Protein AF-A0A8B6CSR2-F1 (afdb_monomer_lite)

Organism: Mytilus galloprovincialis (NCBI:txid29158)

pLDDT: mean 73.54, std 21.75, range [32.22, 97.62]

Foldseek 3Di:
DDDDDDDDDPPDPPPVVVVVVVPPDPDQQQDPPPPAADAQPAPRGGHPCNLLCLQQQPDQQLLQQCQHFPVVSHGGSHNVVLVVCCCQPVNPPPPRRHPPDPVVLLVSLVVVVVVLVLLCVLVVHPDSVVLLVVLQPDVVNVVQQPPQFDDPSVQVSLVSNCVSVVHDPPPVNGGLPNPPDSSSCSPSRNVSVSCNVSCVRPDPSVVVVPPDPDPRPPDPVVLVVVLVVVCVVVDVVPRDDDDPDPVVSVVCVVVCCVPVSGD

Secondary structure (DSSP, 8-state):
------------THHHHHHHHTTS---TT--SSTTSSEEPTTT--EES-HHHHHHHHTS-TTSSGGGEETTTTEE-SSHHHHHHHIIIII-TT-GGGSTTSHHHHHHHHHHHHHHHHHHHHHTT-SSTTHHHHHHHH-HHHHHHHTT----HHHHHHHHHHHHHTT----TTTT--SS--SGGGGGSHHHHHHHHHHTTGGGSSHHHHTTS--------HHHHHHHHHHHHHHH-TTSS----S-HHHHHHHHHHHHHHHS--

Radius of gyration: 24.23 Å; chains: 1; bounding box: 52×92×59 Å

Structure (mmCIF, N/CA/C/O backbone):
data_AF-A0A8B6CSR2-F1
#
_entry.id   AF-A0A8B6CSR2-F1
#
loop_
_atom_site.group_PDB
_atom_site.id
_atom_site.type_symbol
_atom_site.label_atom_id
_atom_site.label_alt_id
_atom_site.label_comp_id
_atom_site.label_asym_id
_atom_site.label_entity_id
_atom_site.label_seq_id
_atom_site.pdbx_PDB_ins_code
_atom_site.Cartn_x
_atom_site.Cartn_y
_atom_site.Cartn_z
_atom_site.occupancy
_atom_site.B_iso_or_equiv
_atom_site.auth_seq_id
_atom_site.auth_comp_id
_atom_site.auth_asym_id
_atom_site.auth_atom_id
_atom_site.pdbx_PDB_model_num
ATOM 1 N N . MET A 1 1 ? 20.961 -72.629 33.387 1.00 39.12 1 MET A N 1
ATOM 2 C CA . MET A 1 1 ? 20.979 -72.934 31.948 1.00 39.12 1 MET A CA 1
ATOM 3 C C . MET A 1 1 ? 20.322 -71.767 31.275 1.00 39.12 1 MET A C 1
ATOM 5 O O . MET A 1 1 ? 19.146 -71.513 31.505 1.00 39.12 1 MET A O 1
ATOM 9 N N . ASP A 1 2 ? 21.186 -71.011 30.628 1.00 39.53 2 ASP A N 1
ATOM 10 C CA . ASP A 1 2 ? 20.991 -69.676 30.099 1.00 39.53 2 ASP A CA 1
ATOM 11 C C . ASP A 1 2 ? 20.043 -69.712 28.901 1.00 39.53 2 ASP A C 1
ATOM 13 O O . ASP A 1 2 ? 20.128 -70.602 28.055 1.00 39.53 2 ASP A O 1
ATOM 17 N N . GLY A 1 3 ? 19.090 -68.785 28.891 1.00 42.91 3 GLY A N 1
ATOM 18 C CA . GLY A 1 3 ? 18.170 -68.565 27.786 1.00 42.91 3 GLY A CA 1
ATOM 19 C C . GLY A 1 3 ? 18.382 -67.151 27.277 1.00 42.91 3 GLY A C 1
ATOM 20 O O . GLY A 1 3 ? 17.890 -66.205 27.891 1.00 42.91 3 GLY A O 1
ATOM 21 N N . ASP A 1 4 ? 19.150 -67.042 26.198 1.00 45.19 4 ASP A N 1
ATOM 22 C CA . ASP A 1 4 ? 19.329 -65.832 25.405 1.00 45.19 4 ASP A CA 1
ATOM 23 C C . ASP A 1 4 ? 17.968 -65.373 24.855 1.00 45.19 4 ASP A C 1
ATOM 25 O O . ASP A 1 4 ? 17.230 -66.154 24.251 1.00 45.19 4 ASP A O 1
ATOM 29 N N . LEU A 1 5 ? 17.617 -64.110 25.101 1.00 47.31 5 LEU A N 1
ATOM 30 C CA . LEU A 1 5 ? 16.486 -63.437 24.468 1.00 47.31 5 LEU A CA 1
ATOM 31 C C . LEU A 1 5 ? 17.041 -62.410 23.483 1.00 47.31 5 LEU A C 1
ATOM 33 O O . LEU A 1 5 ? 17.602 -61.390 23.887 1.00 47.31 5 LEU A O 1
ATOM 37 N N . ASP A 1 6 ? 16.862 -62.718 22.201 1.00 48.44 6 ASP A N 1
ATOM 38 C CA . ASP A 1 6 ? 17.163 -61.859 21.064 1.00 48.44 6 ASP A CA 1
ATOM 39 C C . ASP A 1 6 ? 16.339 -60.564 21.130 1.00 48.44 6 ASP A C 1
ATOM 41 O O . ASP A 1 6 ? 15.108 -60.571 21.198 1.00 48.44 6 ASP A O 1
ATOM 45 N N . TYR A 1 7 ? 17.045 -59.436 21.129 1.00 44.31 7 TYR A N 1
ATOM 46 C CA . TYR A 1 7 ? 16.486 -58.089 21.101 1.00 44.31 7 TYR A CA 1
ATOM 47 C C . TYR A 1 7 ? 16.425 -57.623 19.640 1.00 44.31 7 TYR A C 1
ATOM 49 O O . TYR A 1 7 ? 17.325 -56.928 19.170 1.00 44.31 7 TYR A O 1
ATOM 57 N N . GLU A 1 8 ? 15.395 -58.036 18.897 1.00 48.09 8 GLU A N 1
ATOM 58 C CA . GLU A 1 8 ? 15.136 -57.491 17.559 1.00 48.09 8 GLU A CA 1
ATOM 59 C C . GLU A 1 8 ? 14.347 -56.173 17.640 1.00 48.09 8 GLU A C 1
ATOM 61 O O . GLU A 1 8 ? 13.164 -56.123 17.972 1.00 48.09 8 GLU A O 1
ATOM 66 N N . ASP A 1 9 ? 15.093 -55.097 17.395 1.00 42.59 9 ASP A N 1
ATOM 67 C CA . ASP A 1 9 ? 14.770 -53.896 16.617 1.00 42.59 9 ASP A CA 1
ATOM 68 C C . ASP A 1 9 ? 13.279 -53.535 16.425 1.00 42.59 9 ASP A C 1
ATOM 70 O O . ASP A 1 9 ? 12.634 -53.844 15.423 1.00 42.59 9 ASP A O 1
ATOM 74 N N . TYR A 1 10 ? 12.740 -52.764 17.372 1.00 43.94 10 TYR A N 1
ATOM 75 C CA . TYR A 1 10 ? 11.493 -52.021 17.189 1.00 43.94 10 TYR A CA 1
ATOM 76 C C . TYR A 1 10 ? 11.817 -50.677 16.516 1.00 43.94 10 TYR A C 1
ATOM 78 O O . TYR A 1 10 ? 11.989 -49.655 17.188 1.00 43.94 10 TYR A O 1
ATOM 86 N N . ILE A 1 11 ? 11.942 -50.668 15.184 1.00 44.69 11 ILE A N 1
ATOM 87 C CA . ILE A 1 11 ? 12.027 -49.417 14.419 1.00 44.69 11 ILE A CA 1
ATOM 88 C C . ILE A 1 11 ? 10.684 -48.692 14.560 1.00 44.69 11 ILE A C 1
ATOM 90 O O . ILE A 1 11 ? 9.626 -49.175 14.171 1.00 44.69 11 ILE A O 1
ATOM 94 N N . SER A 1 12 ? 10.739 -47.536 15.212 1.00 47.69 12 SER A N 1
ATOM 95 C CA . SER A 1 12 ? 9.602 -46.682 15.530 1.00 47.69 12 SER A CA 1
ATOM 96 C C . SER A 1 12 ? 9.144 -45.902 14.291 1.00 47.69 12 SER A C 1
ATOM 98 O O . SER A 1 12 ? 9.763 -44.902 13.932 1.00 47.69 12 SER A O 1
ATOM 100 N N . ASP A 1 13 ? 7.992 -46.274 13.724 1.00 50.06 13 ASP A N 1
ATOM 101 C CA . ASP A 1 13 ? 7.265 -45.565 12.645 1.00 50.06 13 ASP A CA 1
ATOM 102 C C . ASP A 1 13 ? 6.825 -44.120 12.993 1.00 50.06 13 ASP A C 1
ATOM 104 O O . ASP A 1 13 ? 6.100 -43.469 12.242 1.00 50.06 13 ASP A O 1
ATOM 108 N N . LYS A 1 14 ? 7.232 -43.578 14.147 1.00 45.16 14 LYS A N 1
ATOM 109 C CA . LYS A 1 14 ? 6.850 -42.229 14.592 1.00 45.16 14 LYS A CA 1
ATOM 110 C C . LYS A 1 14 ? 7.632 -41.092 13.930 1.00 45.16 14 LYS A C 1
ATOM 112 O O . LYS A 1 14 ? 7.140 -39.965 13.948 1.00 45.16 14 LYS A O 1
ATOM 117 N N . ASP A 1 15 ? 8.785 -41.369 13.323 1.00 48.28 15 ASP A N 1
ATOM 118 C CA . ASP A 1 15 ? 9.642 -40.323 12.743 1.00 48.28 15 ASP A CA 1
ATOM 119 C C . ASP A 1 15 ? 9.305 -39.989 11.276 1.00 48.28 15 ASP A C 1
ATOM 121 O O . ASP A 1 15 ? 9.632 -38.900 10.795 1.00 48.28 15 ASP A O 1
ATOM 125 N N . GLU A 1 16 ? 8.590 -40.858 10.552 1.00 46.75 16 GLU A N 1
ATOM 126 C CA . GLU A 1 16 ? 8.256 -40.596 9.142 1.00 46.75 16 GLU A CA 1
ATOM 127 C C . GLU A 1 16 ? 7.091 -39.606 8.965 1.00 46.75 16 GLU A C 1
ATOM 129 O O . GLU A 1 16 ? 7.064 -38.839 7.996 1.00 46.75 16 GLU A O 1
ATOM 134 N N . THR A 1 17 ? 6.167 -39.531 9.929 1.00 46.97 17 THR A N 1
ATOM 135 C CA . THR A 1 17 ? 5.031 -38.593 9.877 1.00 46.97 17 THR A CA 1
ATOM 136 C C . THR A 1 17 ? 5.434 -37.127 10.095 1.00 46.97 17 THR A C 1
ATOM 138 O O . THR A 1 17 ? 4.921 -36.251 9.396 1.00 46.97 17 THR A O 1
ATOM 141 N N . GLU A 1 18 ? 6.412 -36.829 10.961 1.00 45.81 18 GLU A N 1
ATOM 142 C CA . GLU A 1 18 ? 6.936 -35.454 11.126 1.00 45.81 18 GLU A CA 1
ATOM 143 C 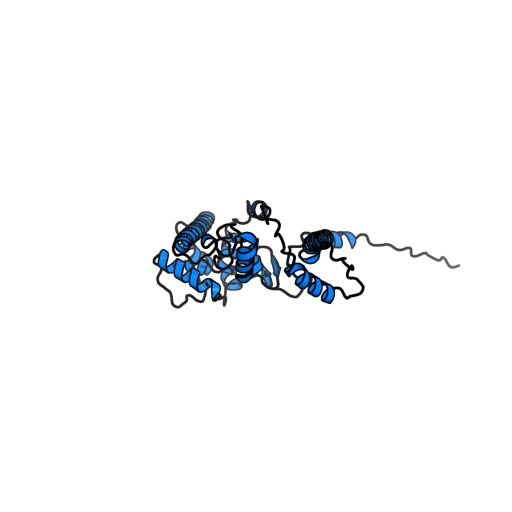C . GLU A 1 18 ? 7.808 -35.009 9.932 1.00 45.81 18 GLU A C 1
ATOM 145 O O . GLU A 1 18 ? 7.845 -33.824 9.563 1.00 45.81 18 GLU A O 1
ATOM 150 N N . ALA A 1 19 ? 8.483 -35.953 9.270 1.00 46.31 19 ALA A N 1
ATOM 151 C CA . ALA A 1 19 ? 9.282 -35.676 8.079 1.00 46.31 19 ALA A CA 1
ATOM 152 C C . ALA A 1 19 ? 8.417 -35.350 6.843 1.00 46.31 19 ALA A C 1
ATOM 154 O O . ALA A 1 19 ? 8.837 -34.571 5.982 1.00 46.31 19 ALA A O 1
ATOM 155 N N . GLN A 1 20 ? 7.191 -35.880 6.756 1.00 42.28 20 GLN A N 1
ATOM 156 C CA . GLN A 1 20 ? 6.258 -35.549 5.672 1.00 42.28 20 GLN A CA 1
ATOM 157 C C . GLN A 1 20 ? 5.493 -34.235 5.904 1.00 42.28 20 GLN A C 1
ATOM 159 O O . GLN A 1 20 ? 5.309 -33.479 4.946 1.00 42.28 20 GLN A O 1
ATOM 164 N N . GLU A 1 21 ? 5.135 -33.881 7.144 1.00 41.97 21 GLU A N 1
ATOM 165 C CA . GLU A 1 21 ? 4.504 -32.580 7.441 1.00 41.97 21 GLU A CA 1
ATOM 166 C C . GLU A 1 21 ? 5.459 -31.390 7.267 1.00 41.97 21 GLU A C 1
ATOM 168 O O . GLU A 1 21 ? 5.046 -30.310 6.840 1.00 41.97 21 GLU A O 1
ATOM 173 N N . THR A 1 22 ? 6.763 -31.573 7.488 1.00 43.34 22 THR A N 1
ATOM 174 C CA . THR A 1 22 ? 7.759 -30.516 7.227 1.00 43.34 22 THR A CA 1
ATOM 175 C C . THR A 1 22 ? 8.015 -30.255 5.740 1.00 43.34 22 THR A C 1
ATOM 177 O O . THR A 1 22 ? 8.628 -29.243 5.394 1.00 43.34 22 THR A O 1
ATOM 180 N N . ARG A 1 23 ? 7.484 -31.102 4.849 1.00 40.69 23 ARG A N 1
ATOM 181 C CA . ARG A 1 23 ? 7.482 -30.893 3.394 1.00 40.69 23 ARG A CA 1
ATOM 182 C C . ARG A 1 23 ? 6.321 -30.008 2.921 1.00 40.69 23 ARG A C 1
ATOM 184 O O . ARG A 1 23 ? 6.245 -29.668 1.738 1.00 40.69 23 ARG A O 1
ATOM 191 N N . ALA A 1 24 ? 5.428 -29.602 3.828 1.00 39.25 24 ALA A N 1
ATOM 192 C CA . ALA A 1 24 ? 4.343 -28.684 3.529 1.00 39.25 24 ALA A CA 1
ATOM 193 C C . ALA A 1 24 ? 4.882 -27.278 3.210 1.00 39.25 24 ALA A C 1
ATOM 195 O O . ALA A 1 24 ? 5.266 -26.502 4.083 1.00 39.25 24 ALA A O 1
ATOM 196 N N . LYS A 1 25 ? 4.824 -26.944 1.916 1.00 45.31 25 LYS A N 1
ATOM 197 C CA . LYS A 1 25 ? 4.850 -25.584 1.358 1.00 45.31 25 LYS A CA 1
ATOM 198 C C . LYS A 1 25 ? 6.158 -24.829 1.602 1.00 45.31 25 LYS A C 1
ATOM 200 O O . LYS A 1 25 ? 6.216 -23.847 2.341 1.00 45.31 25 LYS A O 1
ATOM 205 N N . HIS A 1 26 ? 7.200 -25.227 0.879 1.00 44.81 26 HIS A N 1
ATOM 206 C CA . HIS A 1 26 ? 8.350 -24.359 0.645 1.00 44.81 26 HIS A CA 1
ATOM 207 C C . HIS A 1 26 ? 7.878 -23.062 -0.036 1.00 44.81 26 HIS A C 1
ATOM 209 O O . HIS A 1 26 ? 7.569 -23.025 -1.225 1.00 44.81 26 HIS A O 1
ATOM 215 N N . ILE A 1 27 ? 7.758 -21.985 0.745 1.00 55.41 27 ILE A N 1
ATOM 216 C CA . ILE A 1 27 ? 7.462 -20.656 0.214 1.00 55.41 27 ILE A CA 1
ATOM 217 C C . ILE A 1 27 ? 8.748 -20.123 -0.408 1.00 55.41 27 ILE A C 1
ATOM 219 O O . ILE A 1 27 ? 9.704 -19.777 0.286 1.00 55.41 27 ILE A O 1
ATOM 223 N N . ASN A 1 28 ? 8.739 -20.025 -1.729 1.00 52.72 28 ASN A N 1
ATOM 224 C CA . ASN A 1 28 ? 9.831 -19.524 -2.544 1.00 52.72 28 ASN A CA 1
ATOM 225 C C . ASN A 1 28 ? 10.509 -18.257 -1.976 1.00 52.72 28 ASN A C 1
ATOM 227 O O . ASN A 1 28 ? 9.905 -17.182 -1.874 1.00 52.72 28 ASN A O 1
ATOM 231 N N . GLY A 1 29 ? 11.800 -18.381 -1.646 1.00 55.06 29 GLY A N 1
ATOM 232 C CA . GLY A 1 29 ? 12.631 -17.314 -1.074 1.00 55.06 29 GLY A CA 1
ATOM 233 C C . GLY A 1 29 ? 12.678 -17.266 0.459 1.00 55.06 29 GLY A C 1
ATOM 234 O O . GLY A 1 29 ? 13.344 -16.379 1.004 1.00 55.06 29 GLY A O 1
ATOM 235 N N . ALA A 1 30 ? 12.001 -18.182 1.158 1.00 54.09 30 ALA A N 1
ATOM 236 C CA . ALA A 1 30 ? 12.212 -18.399 2.585 1.00 54.09 30 ALA A CA 1
ATOM 237 C C . ALA A 1 30 ? 13.632 -18.940 2.821 1.00 54.09 30 ALA A C 1
ATOM 239 O O . ALA A 1 30 ? 14.139 -19.769 2.068 1.00 54.09 30 ALA A O 1
ATOM 240 N N . THR A 1 31 ? 14.321 -18.448 3.849 1.00 51.72 31 THR A N 1
ATOM 241 C CA . THR A 1 31 ? 15.672 -18.929 4.155 1.00 51.72 31 THR A CA 1
ATOM 242 C C . THR A 1 31 ? 15.605 -20.332 4.767 1.00 51.72 31 THR A C 1
ATOM 244 O O . THR A 1 31 ? 15.088 -20.499 5.869 1.00 51.72 31 THR A O 1
ATOM 247 N N . LEU A 1 32 ? 16.197 -21.333 4.094 1.00 52.53 32 LEU A N 1
ATOM 248 C CA . LEU A 1 32 ? 16.326 -22.720 4.594 1.00 52.53 32 LEU A CA 1
ATOM 249 C C . LEU A 1 32 ? 17.025 -22.796 5.967 1.00 52.53 32 LEU A C 1
ATOM 251 O O . LEU A 1 32 ? 16.819 -23.717 6.754 1.00 52.53 32 LEU A O 1
ATOM 255 N N . ILE A 1 33 ? 17.816 -21.775 6.309 1.00 54.84 33 ILE A N 1
ATOM 256 C CA . ILE A 1 33 ? 18.379 -21.603 7.647 1.00 54.84 33 ILE A CA 1
ATOM 257 C C . ILE A 1 33 ? 17.280 -21.041 8.561 1.00 54.84 33 ILE A C 1
ATOM 259 O O . ILE A 1 33 ? 17.163 -19.821 8.712 1.00 54.84 33 ILE A O 1
ATOM 263 N N . LYS A 1 34 ? 16.526 -21.936 9.225 1.00 54.66 34 LYS A N 1
ATOM 264 C CA . LYS A 1 34 ? 15.403 -21.673 10.167 1.00 54.66 34 LYS A CA 1
ATOM 265 C C . LYS A 1 34 ? 15.611 -20.515 11.175 1.00 54.66 34 LYS A C 1
ATOM 267 O O . LYS A 1 34 ? 14.642 -20.025 11.769 1.00 54.66 34 LYS A O 1
ATOM 272 N N . LYS A 1 35 ? 16.854 -20.061 11.390 1.00 59.28 35 LYS A N 1
ATOM 273 C CA . LYS A 1 35 ? 17.243 -19.027 12.365 1.00 59.28 35 LYS A CA 1
ATOM 274 C C . LYS A 1 35 ? 17.521 -17.625 11.795 1.00 59.28 35 LYS A C 1
ATOM 276 O O . LYS A 1 35 ? 17.548 -16.686 12.582 1.00 59.28 35 LYS A O 1
ATOM 281 N N . ARG A 1 36 ? 17.730 -17.427 10.484 1.00 72.62 36 ARG A N 1
ATOM 282 C CA . ARG A 1 36 ? 18.129 -16.106 9.938 1.00 72.62 36 ARG A CA 1
ATOM 283 C C . ARG A 1 36 ? 17.038 -15.506 9.051 1.00 72.62 36 ARG A C 1
ATOM 285 O O . ARG A 1 36 ? 16.954 -15.817 7.868 1.00 72.62 36 ARG A O 1
ATOM 292 N N . GLY A 1 37 ? 16.216 -14.623 9.615 1.00 84.38 37 GLY A N 1
ATOM 293 C CA . GLY A 1 37 ? 15.201 -13.869 8.876 1.00 84.38 37 GLY A CA 1
ATOM 294 C C . GLY A 1 37 ? 14.187 -13.196 9.797 1.00 84.38 37 GLY A C 1
ATOM 295 O O . GLY A 1 37 ? 14.065 -13.557 10.965 1.00 84.38 37 GLY A O 1
ATOM 296 N N . ARG A 1 38 ? 13.455 -12.217 9.264 1.00 89.56 38 ARG A N 1
ATOM 297 C CA . ARG A 1 38 ? 12.291 -11.610 9.923 1.00 89.56 38 ARG A CA 1
ATOM 298 C C . ARG A 1 38 ? 11.019 -12.223 9.338 1.00 89.56 38 ARG A C 1
ATOM 300 O O . ARG A 1 38 ? 10.970 -12.491 8.137 1.00 89.56 38 ARG A O 1
ATOM 307 N N . SER A 1 39 ? 10.006 -12.439 10.170 1.00 90.75 39 SER A N 1
ATOM 308 C CA . SER A 1 39 ? 8.738 -13.021 9.723 1.00 90.75 39 SER A CA 1
ATOM 309 C C . SER A 1 39 ? 7.940 -12.034 8.869 1.00 90.75 39 SER A C 1
ATOM 311 O O . SER A 1 39 ? 7.849 -10.848 9.192 1.00 90.75 39 SER A O 1
ATOM 313 N N . CYS A 1 40 ? 7.347 -12.521 7.780 1.00 90.44 40 CYS A N 1
ATOM 314 C CA . CYS A 1 40 ? 6.335 -11.786 7.032 1.00 90.44 40 CYS A CA 1
ATOM 315 C C . CYS A 1 40 ? 5.074 -11.630 7.906 1.00 90.44 40 CYS A C 1
ATOM 317 O O . CYS A 1 40 ? 4.632 -12.615 8.502 1.00 90.44 40 CYS A O 1
ATOM 319 N N . PRO A 1 41 ? 4.464 -10.432 7.988 1.00 87.94 41 PRO A N 1
ATOM 320 C CA . PRO A 1 41 ? 3.263 -10.226 8.799 1.00 87.94 41 PRO A CA 1
ATOM 321 C C . PRO A 1 41 ? 2.051 -11.038 8.312 1.00 87.94 41 PRO A C 1
ATOM 323 O O . PRO A 1 41 ? 1.181 -11.342 9.134 1.00 87.94 41 PRO A O 1
ATOM 326 N N . LEU A 1 42 ? 2.039 -11.413 7.025 1.00 88.12 42 LEU A N 1
ATOM 327 C CA . LEU A 1 42 ? 0.937 -12.078 6.328 1.00 88.12 42 LEU A CA 1
ATOM 328 C C . LEU A 1 42 ? 1.079 -13.602 6.344 1.00 88.12 42 LEU A C 1
ATOM 330 O O . LEU A 1 42 ? 0.353 -14.270 7.067 1.00 88.12 42 LEU A O 1
ATOM 334 N N . CYS A 1 43 ? 2.073 -14.154 5.642 1.00 88.06 43 CYS A N 1
ATOM 335 C CA . CYS A 1 43 ? 2.247 -15.609 5.529 1.00 88.06 43 CYS A CA 1
ATOM 336 C C . CYS A 1 43 ? 3.073 -16.247 6.660 1.00 88.06 43 CYS A C 1
ATOM 338 O O . CYS A 1 43 ? 3.328 -17.446 6.628 1.00 88.06 43 CYS A O 1
ATOM 340 N N . LYS A 1 44 ? 3.571 -15.451 7.619 1.00 87.12 44 LYS A N 1
ATOM 341 C CA . LYS A 1 44 ? 4.432 -15.872 8.749 1.00 87.12 44 LYS A CA 1
ATOM 342 C C . LYS A 1 44 ? 5.773 -16.528 8.379 1.00 87.12 44 LYS A C 1
ATOM 344 O O . LYS A 1 44 ? 6.600 -16.730 9.268 1.00 87.12 44 LYS A O 1
ATOM 349 N N . GLY A 1 45 ? 6.048 -16.764 7.094 1.00 88.06 45 GLY A N 1
ATOM 350 C CA . GLY A 1 45 ? 7.341 -17.236 6.600 1.00 88.06 45 GLY A CA 1
ATOM 351 C C . GLY A 1 45 ? 8.487 -16.285 6.965 1.00 88.06 45 GLY A C 1
ATOM 352 O O . GLY A 1 45 ? 8.291 -15.073 7.087 1.00 88.06 45 GLY A O 1
ATOM 353 N N . LYS A 1 46 ? 9.696 -16.826 7.153 1.00 89.19 46 LYS A N 1
ATOM 354 C CA . LYS A 1 46 ? 10.893 -16.046 7.507 1.00 89.19 46 LYS A CA 1
ATOM 355 C C . LYS A 1 46 ? 11.687 -15.674 6.260 1.00 89.19 46 LYS A C 1
ATOM 357 O O . LYS A 1 46 ? 12.084 -16.540 5.488 1.00 89.19 46 LYS A O 1
ATOM 362 N N . PHE A 1 47 ? 11.974 -14.382 6.109 1.00 89.94 47 PHE A N 1
ATOM 363 C CA . PHE A 1 47 ? 12.693 -13.841 4.955 1.00 89.94 47 PHE A CA 1
ATOM 364 C C . PHE A 1 47 ? 13.808 -12.894 5.397 1.00 89.94 47 PHE A C 1
ATOM 366 O O . PHE A 1 47 ? 13.677 -12.164 6.383 1.00 89.94 47 PHE A O 1
ATOM 373 N N . THR A 1 48 ? 14.895 -12.830 4.627 1.00 91.75 48 THR A N 1
ATOM 374 C CA . THR A 1 48 ? 15.949 -11.816 4.823 1.00 91.75 48 THR A CA 1
ATOM 375 C C . THR A 1 48 ? 15.406 -10.398 4.623 1.00 91.75 48 THR A C 1
ATOM 377 O O . THR A 1 48 ? 15.794 -9.468 5.327 1.00 91.75 48 THR A O 1
ATOM 380 N N . HIS A 1 49 ? 14.470 -10.232 3.684 1.00 92.69 49 HIS A N 1
ATOM 381 C CA . HIS A 1 49 ? 13.867 -8.947 3.338 1.00 92.69 49 HIS A CA 1
ATOM 382 C C . HIS A 1 49 ? 12.333 -9.045 3.356 1.00 92.69 49 HIS A C 1
ATOM 384 O O . HIS A 1 49 ? 11.715 -9.123 2.291 1.00 92.69 49 HIS A O 1
ATOM 390 N N . PRO A 1 50 ? 11.696 -9.027 4.544 1.00 92.69 50 PRO A N 1
ATOM 391 C CA . PRO A 1 50 ? 10.251 -9.222 4.668 1.00 92.69 50 PRO A CA 1
ATOM 392 C C . PRO A 1 50 ? 9.443 -8.170 3.899 1.00 92.69 50 PRO A C 1
ATOM 394 O O . PRO A 1 50 ? 8.457 -8.538 3.274 1.00 92.69 50 PRO A O 1
ATOM 39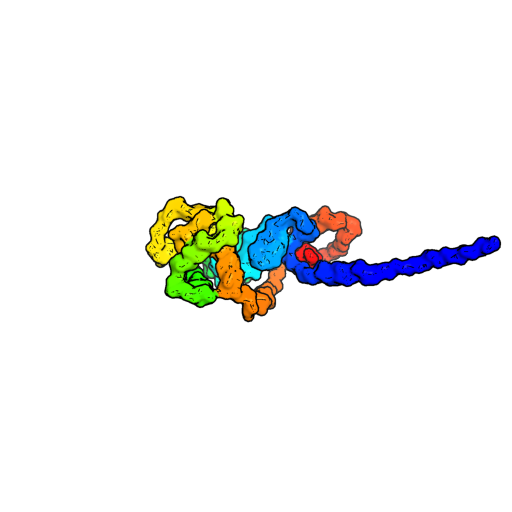7 N N . ARG A 1 51 ? 9.883 -6.898 3.857 1.00 94.56 51 ARG A N 1
ATOM 398 C CA . ARG A 1 51 ? 9.234 -5.841 3.053 1.00 94.56 51 ARG A CA 1
ATOM 399 C C . ARG A 1 51 ? 9.139 -6.246 1.583 1.00 94.56 51 ARG A C 1
ATOM 401 O O . ARG A 1 51 ? 8.055 -6.256 1.024 1.00 94.56 51 ARG A O 1
ATOM 408 N N . ARG A 1 52 ? 10.264 -6.646 0.981 1.00 94.25 52 ARG A N 1
ATOM 409 C CA . ARG A 1 52 ? 10.337 -7.009 -0.445 1.00 94.25 52 ARG A CA 1
ATOM 410 C C . ARG A 1 52 ? 9.468 -8.217 -0.776 1.00 94.25 52 ARG A C 1
ATOM 412 O O . ARG A 1 52 ? 8.793 -8.213 -1.796 1.00 94.25 52 ARG A O 1
ATOM 419 N N . HIS A 1 53 ? 9.489 -9.234 0.089 1.00 93.44 53 HIS A N 1
ATOM 420 C CA . HIS A 1 53 ? 8.594 -10.382 -0.048 1.00 93.44 53 HIS A CA 1
ATOM 421 C C . HIS A 1 53 ? 7.133 -9.935 0.020 1.00 93.44 53 HIS A C 1
ATOM 423 O O . HIS A 1 53 ? 6.349 -10.302 -0.842 1.00 93.44 53 HIS A O 1
ATOM 429 N N . THR A 1 54 ? 6.794 -9.106 1.007 1.00 93.19 54 THR A N 1
ATOM 430 C CA . THR A 1 54 ? 5.414 -8.694 1.260 1.00 93.19 54 THR A CA 1
ATOM 431 C C . THR A 1 54 ? 4.839 -7.853 0.129 1.00 93.19 54 THR A C 1
ATOM 433 O O . THR A 1 54 ? 3.765 -8.167 -0.370 1.00 93.19 54 THR A O 1
ATOM 436 N N . ILE A 1 55 ? 5.598 -6.858 -0.332 1.00 93.31 55 ILE A N 1
ATOM 437 C CA . ILE A 1 55 ? 5.241 -6.026 -1.483 1.00 93.31 55 ILE A CA 1
ATOM 438 C C . ILE A 1 55 ? 5.009 -6.896 -2.719 1.00 93.31 55 ILE A C 1
ATOM 440 O O . ILE A 1 55 ? 3.980 -6.770 -3.363 1.00 93.31 55 ILE A O 1
ATOM 444 N N . ARG A 1 56 ? 5.930 -7.819 -3.023 1.00 91.81 56 ARG A N 1
ATOM 445 C CA . ARG A 1 56 ? 5.852 -8.656 -4.227 1.00 91.81 56 ARG A CA 1
ATOM 446 C C . ARG A 1 56 ? 4.732 -9.693 -4.188 1.00 91.81 56 ARG A C 1
ATOM 448 O O . ARG A 1 56 ? 4.123 -9.955 -5.215 1.00 91.81 56 ARG A O 1
ATOM 455 N N . ALA A 1 57 ? 4.569 -10.369 -3.057 1.00 89.50 57 ALA A N 1
ATOM 456 C CA . ALA A 1 57 ? 3.775 -11.590 -2.982 1.00 89.50 57 ALA A CA 1
ATOM 457 C C . ALA A 1 57 ? 2.349 -11.360 -2.490 1.00 89.50 57 ALA A C 1
ATOM 459 O O . ALA A 1 57 ? 1.505 -12.200 -2.755 1.00 89.50 57 ALA A O 1
ATOM 460 N N . HIS A 1 58 ? 2.082 -10.279 -1.757 1.00 90.50 58 HIS A N 1
ATOM 461 C CA . HIS A 1 58 ? 0.808 -10.148 -1.046 1.00 90.50 58 HIS A CA 1
ATOM 462 C C . HIS A 1 58 ? 0.061 -8.852 -1.325 1.00 90.50 58 HIS A C 1
ATOM 464 O O . HIS A 1 58 ? -1.156 -8.811 -1.175 1.00 90.50 58 HIS A O 1
ATOM 470 N N . LEU A 1 59 ? 0.772 -7.786 -1.689 1.00 92.44 59 LEU A N 1
ATOM 471 C CA . LEU A 1 59 ? 0.166 -6.480 -1.914 1.00 92.44 59 LEU A CA 1
ATOM 472 C C . LEU A 1 59 ? -0.144 -6.276 -3.407 1.00 92.44 59 LEU A C 1
ATOM 474 O O . LEU A 1 59 ? 0.615 -6.750 -4.256 1.00 92.44 59 LEU A O 1
ATOM 478 N N . PRO A 1 60 ? -1.240 -5.571 -3.751 1.00 93.38 60 PRO A N 1
ATOM 479 C CA . PRO A 1 60 ? -1.509 -5.167 -5.126 1.00 93.38 60 PRO A CA 1
ATOM 480 C C . PRO A 1 60 ? -0.307 -4.503 -5.804 1.00 93.38 60 PRO A C 1
ATOM 482 O O . PRO A 1 60 ? 0.359 -3.648 -5.220 1.00 93.38 60 PRO A O 1
ATOM 485 N N . TRP A 1 61 ? -0.080 -4.858 -7.071 1.00 92.94 61 TRP A N 1
ATOM 486 C CA . TRP A 1 61 ? 1.128 -4.495 -7.819 1.00 92.94 61 TRP A CA 1
ATOM 487 C C . TRP A 1 61 ? 1.359 -2.994 -8.001 1.00 92.94 61 TRP A C 1
ATOM 489 O O . TRP A 1 61 ? 2.459 -2.580 -8.336 1.00 92.94 61 TRP A O 1
ATOM 499 N N . TYR A 1 62 ? 0.323 -2.177 -7.840 1.00 92.69 62 TYR A N 1
ATOM 500 C CA . TYR A 1 62 ? 0.410 -0.732 -8.017 1.00 92.69 62 TYR A CA 1
ATOM 501 C C . TYR A 1 62 ? 0.729 0.004 -6.711 1.00 92.69 62 TYR A C 1
ATOM 503 O O . TYR A 1 62 ? 1.020 1.193 -6.757 1.00 92.69 62 TYR A O 1
ATOM 511 N N . LEU A 1 63 ? 0.683 -0.650 -5.542 1.00 94.88 63 LEU A N 1
ATOM 512 C CA . LEU A 1 63 ? 0.861 0.044 -4.258 1.00 94.88 63 LEU A CA 1
ATOM 513 C C . LEU A 1 63 ? 2.275 0.602 -4.069 1.00 94.88 63 LEU A C 1
ATOM 515 O O . LEU A 1 63 ? 2.429 1.625 -3.408 1.00 94.88 63 LEU A O 1
ATOM 519 N N . TYR A 1 64 ? 3.287 -0.034 -4.665 1.00 93.69 64 TYR A N 1
ATOM 520 C CA . TYR A 1 64 ? 4.684 0.405 -4.595 1.00 93.69 64 TYR A CA 1
ATOM 521 C C . TYR A 1 64 ? 5.200 0.737 -5.990 1.00 93.69 64 TYR A C 1
ATOM 523 O O . TYR A 1 64 ? 5.933 -0.058 -6.593 1.00 93.69 64 TYR A O 1
ATOM 531 N N . PRO A 1 65 ? 4.838 1.917 -6.518 1.00 92.38 65 PRO A N 1
ATOM 532 C CA . PRO A 1 65 ? 4.969 2.206 -7.937 1.00 92.38 65 PRO A CA 1
ATOM 533 C C . PRO A 1 65 ? 6.430 2.312 -8.397 1.00 92.38 65 PRO A C 1
ATOM 535 O O . PRO A 1 65 ? 6.731 2.007 -9.547 1.00 92.38 65 PRO A O 1
ATOM 538 N N . SER A 1 66 ? 7.362 2.628 -7.489 1.00 90.19 66 SER A N 1
ATOM 539 C CA . SER A 1 66 ? 8.816 2.608 -7.733 1.00 90.19 66 SER A CA 1
ATOM 540 C C . SER A 1 66 ? 9.374 1.212 -8.034 1.00 90.19 66 SER A C 1
ATOM 542 O O . SER A 1 66 ? 10.494 1.066 -8.525 1.00 90.19 66 SER A O 1
ATOM 544 N N . THR A 1 67 ? 8.602 0.168 -7.731 1.00 92.00 67 THR A N 1
ATOM 545 C CA . THR A 1 67 ? 9.000 -1.231 -7.887 1.00 92.00 67 THR A CA 1
ATOM 546 C C . THR A 1 67 ? 8.034 -2.027 -8.770 1.00 92.00 67 THR A C 1
ATOM 548 O O . THR A 1 67 ? 8.111 -3.252 -8.801 1.00 92.00 67 THR A O 1
ATOM 551 N N . ALA A 1 68 ? 7.184 -1.350 -9.543 1.00 91.69 68 ALA A N 1
ATOM 552 C CA . ALA A 1 68 ? 6.206 -1.956 -10.440 1.00 91.69 68 ALA A CA 1
ATOM 553 C C . ALA A 1 68 ? 6.474 -1.600 -11.914 1.00 91.69 68 ALA A C 1
ATOM 555 O O . ALA A 1 68 ? 6.915 -0.486 -12.192 1.00 91.69 68 ALA A O 1
ATOM 556 N N . CYS A 1 69 ? 6.167 -2.495 -12.868 1.00 89.62 69 CYS A N 1
ATOM 557 C CA . CYS A 1 69 ? 5.928 -2.050 -14.254 1.00 89.62 69 CYS A CA 1
ATOM 558 C C . CYS A 1 69 ? 4.432 -1.842 -14.481 1.00 89.62 69 CYS A C 1
ATOM 560 O O . CYS A 1 69 ? 3.620 -2.748 -14.274 1.00 89.62 69 CYS A O 1
ATOM 562 N N . TRP A 1 70 ? 4.107 -0.668 -15.015 1.00 87.50 70 TRP A N 1
ATOM 563 C CA . TRP A 1 70 ? 2.753 -0.240 -15.342 1.00 87.50 70 TRP A CA 1
ATOM 564 C C . TRP A 1 70 ? 2.190 -0.843 -16.635 1.00 87.50 70 TRP A C 1
ATOM 566 O O . TRP A 1 70 ? 0.977 -1.034 -16.724 1.00 87.50 70 TRP A O 1
ATOM 576 N N . SER A 1 71 ? 3.042 -1.245 -17.582 1.00 85.75 71 SER A N 1
ATOM 577 C CA . SER A 1 71 ? 2.641 -1.963 -18.800 1.00 85.75 71 SER A CA 1
ATOM 578 C C . SER A 1 71 ? 2.233 -3.417 -18.510 1.00 85.75 71 SER A C 1
ATOM 580 O O . SER A 1 71 ? 1.150 -3.848 -18.901 1.00 85.75 71 SER A O 1
ATOM 582 N N . CYS A 1 72 ? 3.061 -4.177 -17.779 1.00 88.62 72 CYS A N 1
ATOM 583 C CA . CYS A 1 72 ? 2.815 -5.599 -17.480 1.00 88.62 72 CYS A CA 1
ATOM 584 C C . CYS A 1 72 ? 2.058 -5.864 -16.171 1.00 88.62 72 CYS A C 1
ATOM 586 O O . CYS A 1 72 ? 1.684 -7.007 -15.919 1.00 88.62 72 CYS A O 1
ATOM 588 N N . LYS A 1 73 ? 1.843 -4.846 -15.326 1.00 90.81 73 LYS A N 1
ATOM 589 C CA . LYS A 1 73 ? 1.197 -4.985 -14.006 1.00 90.81 73 LYS A CA 1
ATOM 590 C C . LYS A 1 73 ? 1.922 -5.968 -13.075 1.00 90.81 73 LYS A C 1
ATOM 592 O O . LYS A 1 73 ? 1.302 -6.672 -12.280 1.00 90.81 73 LYS A O 1
ATOM 597 N N . LEU A 1 74 ? 3.250 -6.017 -13.191 1.00 90.31 74 LEU A N 1
ATOM 598 C CA . LEU A 1 74 ? 4.116 -6.869 -12.379 1.00 90.31 74 LEU A CA 1
ATOM 599 C C . LEU A 1 74 ? 4.772 -6.060 -11.265 1.00 90.31 74 LEU A C 1
ATOM 601 O O . LEU A 1 74 ? 5.287 -4.966 -11.497 1.00 90.31 74 LEU A O 1
ATOM 605 N N . GLN A 1 75 ? 4.797 -6.647 -10.071 1.00 92.25 75 GLN A N 1
ATOM 606 C CA . GLN A 1 75 ? 5.437 -6.093 -8.886 1.00 92.25 75 GLN A CA 1
ATOM 607 C C . GLN A 1 75 ? 6.771 -6.784 -8.634 1.00 92.25 75 GLN A C 1
ATOM 609 O O . GLN A 1 75 ? 6.860 -8.007 -8.526 1.00 92.25 75 GLN A O 1
ATOM 614 N N . PHE A 1 76 ? 7.815 -5.988 -8.468 1.00 90.19 76 PHE A N 1
ATOM 615 C CA . PHE A 1 76 ? 9.154 -6.450 -8.146 1.00 90.19 76 PHE A CA 1
ATOM 616 C C . PHE A 1 76 ? 9.493 -6.083 -6.703 1.00 90.19 76 PHE A C 1
ATOM 618 O O . PHE A 1 76 ? 8.889 -5.209 -6.091 1.00 90.19 76 PHE A O 1
ATOM 625 N N . GLY A 1 77 ? 10.481 -6.768 -6.127 1.00 85.12 77 GLY A N 1
ATOM 626 C CA . GLY A 1 77 ? 10.937 -6.464 -4.768 1.00 85.12 77 GLY A CA 1
ATOM 627 C C . GLY A 1 77 ? 11.923 -5.293 -4.685 1.00 85.12 77 GLY A C 1
ATOM 628 O O . GLY A 1 77 ? 12.312 -4.923 -3.578 1.00 85.12 77 GLY A O 1
ATOM 629 N N . GLN A 1 78 ? 12.425 -4.792 -5.822 1.00 89.12 78 GLN A N 1
ATOM 630 C CA . GLN A 1 78 ? 13.438 -3.730 -5.906 1.00 89.12 78 GLN A CA 1
ATOM 631 C C . GLN A 1 78 ? 13.332 -2.977 -7.235 1.00 89.12 78 GLN A C 1
ATOM 633 O O . GLN A 1 78 ? 13.134 -3.607 -8.273 1.00 89.12 78 GLN A O 1
ATOM 638 N N . ALA A 1 79 ? 13.595 -1.668 -7.210 1.00 88.50 79 ALA A N 1
ATOM 639 C CA . ALA A 1 79 ? 13.511 -0.797 -8.385 1.00 88.50 79 ALA A CA 1
ATOM 640 C C . ALA A 1 79 ? 14.467 -1.220 -9.514 1.00 88.50 79 ALA A C 1
ATOM 642 O O . ALA A 1 79 ? 14.086 -1.244 -10.679 1.00 88.50 79 ALA A O 1
ATOM 643 N N . ARG A 1 80 ? 15.690 -1.663 -9.182 1.00 88.25 80 ARG A N 1
ATOM 644 C CA . ARG A 1 80 ? 16.655 -2.130 -10.196 1.00 88.25 80 ARG A CA 1
ATOM 645 C C . ARG A 1 80 ? 16.144 -3.308 -11.034 1.00 88.25 80 ARG A C 1
ATOM 647 O O . ARG A 1 80 ? 16.509 -3.427 -12.193 1.00 88.25 80 ARG A O 1
ATOM 654 N N . PHE A 1 81 ? 15.307 -4.179 -10.464 1.00 89.44 81 PHE A N 1
ATOM 655 C CA . PHE A 1 81 ? 14.756 -5.315 -11.211 1.00 89.44 81 PHE A CA 1
ATOM 656 C C . PHE A 1 81 ? 13.665 -4.876 -12.178 1.00 89.44 81 PHE A C 1
ATOM 658 O O . PHE A 1 81 ? 13.545 -5.457 -13.247 1.00 89.44 81 PHE A O 1
ATOM 665 N N . VAL A 1 82 ? 12.933 -3.815 -11.836 1.00 88.19 82 VAL A N 1
ATOM 666 C CA . VAL A 1 82 ? 12.020 -3.160 -12.771 1.00 88.19 82 VAL A CA 1
ATOM 667 C C . VAL A 1 82 ? 12.800 -2.577 -13.942 1.00 88.19 82 VAL A C 1
ATOM 669 O O . VAL A 1 82 ? 12.417 -2.782 -15.082 1.00 88.19 82 VAL A O 1
ATOM 672 N N . GLN A 1 83 ? 13.912 -1.885 -13.677 1.00 86.06 83 GLN A N 1
ATOM 673 C CA . GLN A 1 83 ? 14.741 -1.287 -14.729 1.00 86.06 83 GLN A CA 1
ATOM 674 C C . GLN A 1 83 ? 15.273 -2.340 -15.705 1.00 86.06 83 GLN A C 1
ATOM 676 O O . GLN A 1 83 ? 15.164 -2.149 -16.912 1.00 86.06 83 GLN A O 1
ATOM 681 N N . ILE A 1 84 ? 15.789 -3.457 -15.183 1.00 88.44 84 ILE A N 1
ATOM 682 C CA . ILE A 1 84 ? 16.228 -4.599 -15.999 1.00 88.44 84 ILE A CA 1
ATOM 683 C C . ILE A 1 84 ? 15.048 -5.156 -16.808 1.00 88.44 84 ILE A C 1
ATOM 685 O O . ILE A 1 84 ? 15.154 -5.271 -18.025 1.00 88.44 84 ILE A O 1
ATOM 689 N N . HIS A 1 85 ? 13.900 -5.405 -16.162 1.00 89.19 85 HIS A N 1
ATOM 690 C CA . HIS A 1 85 ? 12.682 -5.877 -16.834 1.00 89.19 85 HIS A CA 1
ATOM 691 C C . HIS A 1 85 ? 12.251 -4.947 -17.976 1.00 89.19 85 HIS A C 1
ATOM 693 O O . HIS A 1 85 ? 11.917 -5.428 -19.053 1.00 89.19 85 HIS A O 1
ATOM 699 N N . MET A 1 86 ? 12.298 -3.624 -17.786 1.00 86.19 86 MET A N 1
ATOM 700 C CA . MET A 1 86 ? 11.948 -2.672 -18.847 1.00 86.19 86 MET A CA 1
ATOM 701 C C . MET A 1 86 ? 12.859 -2.826 -20.063 1.00 86.19 86 MET A C 1
ATOM 703 O O . MET A 1 86 ? 12.371 -2.910 -21.184 1.00 86.19 86 MET A O 1
ATOM 707 N N . ILE A 1 87 ? 14.173 -2.886 -19.835 1.00 85.31 87 ILE A N 1
ATOM 708 C CA . ILE A 1 87 ? 15.172 -2.978 -20.906 1.00 85.31 87 ILE A CA 1
ATOM 709 C C . ILE A 1 87 ? 15.005 -4.288 -21.683 1.00 85.31 87 ILE A C 1
ATOM 711 O O . ILE A 1 87 ? 15.054 -4.285 -22.910 1.00 85.31 87 ILE A O 1
ATOM 715 N N . GLU A 1 88 ? 14.794 -5.398 -20.977 1.00 87.38 88 GLU A N 1
ATOM 716 C CA . GLU A 1 88 ? 14.742 -6.731 -21.581 1.00 87.38 88 GLU A CA 1
ATOM 717 C C . GLU A 1 88 ? 13.398 -7.063 -22.239 1.00 87.38 88 GLU A C 1
ATOM 719 O O . GLU A 1 88 ? 13.367 -7.826 -23.205 1.00 87.38 88 GLU A O 1
ATOM 724 N N . VAL A 1 89 ? 12.288 -6.530 -21.715 1.00 87.00 89 VAL A N 1
ATOM 725 C CA . VAL A 1 89 ? 10.929 -6.935 -22.116 1.00 87.00 89 VAL A CA 1
ATOM 726 C C . VAL A 1 89 ? 10.197 -5.855 -22.911 1.00 87.00 89 VAL A C 1
ATOM 728 O O . VAL A 1 89 ? 9.452 -6.192 -23.829 1.00 87.00 89 VAL A O 1
ATOM 731 N N . HIS A 1 90 ? 10.391 -4.578 -22.577 1.00 83.75 90 HIS A N 1
ATOM 732 C CA . HIS A 1 90 ? 9.616 -3.464 -23.138 1.00 83.75 90 HIS A CA 1
ATOM 733 C C . HIS A 1 90 ? 10.392 -2.596 -24.138 1.00 83.75 90 HIS A C 1
ATOM 735 O O . HIS A 1 90 ? 9.793 -1.728 -24.765 1.00 83.75 90 HIS A O 1
ATOM 741 N N . SER A 1 91 ? 11.689 -2.864 -24.342 1.00 76.19 91 SER A N 1
ATOM 742 C CA . SER A 1 91 ? 12.633 -1.978 -25.042 1.00 76.19 91 SER A CA 1
ATOM 743 C C . SER A 1 91 ? 12.820 -0.636 -24.307 1.00 76.19 91 SER A C 1
ATOM 745 O O . SER A 1 91 ? 11.946 -0.168 -23.580 1.00 76.19 91 SER A O 1
ATOM 747 N N . SER A 1 92 ? 13.984 0.007 -24.456 1.00 64.75 92 SER A N 1
ATOM 748 C CA . SER A 1 92 ? 14.342 1.229 -23.703 1.00 64.75 92 SER A CA 1
ATOM 749 C C . SER A 1 92 ? 13.405 2.422 -23.913 1.00 64.75 92 SER A C 1
ATOM 751 O O . SER A 1 92 ? 13.403 3.336 -23.089 1.00 64.75 92 SER A O 1
ATOM 753 N N . ASP A 1 93 ? 12.630 2.399 -24.996 1.00 63.94 93 ASP A N 1
ATOM 754 C CA . ASP A 1 93 ? 11.867 3.539 -25.501 1.00 63.94 93 ASP A CA 1
ATOM 755 C C . ASP A 1 93 ? 10.400 3.534 -25.034 1.00 63.94 93 ASP A C 1
ATOM 757 O O . ASP A 1 93 ? 9.660 4.473 -25.326 1.00 63.94 93 ASP A O 1
ATOM 761 N N . ASP A 1 94 ? 9.962 2.514 -24.284 1.00 63.81 94 ASP A N 1
ATOM 762 C CA . ASP A 1 94 ? 8.609 2.471 -23.716 1.00 63.81 94 ASP A CA 1
ATOM 763 C C . ASP A 1 94 ? 8.518 3.356 -22.458 1.00 63.81 94 ASP A C 1
ATOM 765 O O . ASP A 1 94 ? 8.618 2.904 -21.310 1.00 63.81 94 ASP A O 1
ATOM 769 N N . VAL A 1 95 ? 8.347 4.661 -22.693 1.00 56.06 95 VAL A N 1
ATOM 770 C CA . VAL A 1 95 ? 8.182 5.699 -21.658 1.00 56.06 95 VAL A CA 1
ATOM 771 C C . VAL A 1 95 ? 6.992 5.379 -20.732 1.00 56.06 95 VAL A C 1
ATOM 773 O O . VAL A 1 95 ? 7.029 5.700 -19.546 1.00 56.06 95 VAL A O 1
ATOM 776 N N . GLY A 1 96 ? 5.991 4.631 -21.216 1.00 59.16 96 GLY A N 1
ATOM 777 C CA . GLY A 1 96 ? 4.762 4.316 -20.483 1.00 59.16 96 GLY A CA 1
ATOM 778 C C . GLY A 1 96 ? 4.874 3.281 -19.352 1.00 59.16 96 GLY A C 1
ATOM 779 O O . GLY A 1 96 ? 3.927 3.121 -18.585 1.00 59.16 96 GLY A O 1
ATOM 780 N N . CYS A 1 97 ? 5.996 2.569 -19.188 1.00 62.97 97 CYS A N 1
ATOM 781 C CA . CYS A 1 97 ? 6.111 1.548 -18.123 1.00 62.97 97 CYS A CA 1
ATOM 782 C C . CYS A 1 97 ? 6.470 2.176 -16.754 1.00 62.97 97 CYS A C 1
ATOM 784 O O . CYS A 1 97 ? 6.382 1.477 -15.737 1.00 62.97 97 CYS A O 1
ATOM 786 N N . ARG A 1 98 ? 6.920 3.447 -16.693 1.00 67.31 98 ARG A N 1
ATOM 787 C CA . ARG A 1 98 ? 7.481 4.065 -15.474 1.00 67.31 98 ARG A CA 1
ATOM 788 C C . ARG A 1 98 ? 6.491 4.967 -14.736 1.00 67.31 98 ARG A C 1
ATOM 790 O O . ARG A 1 98 ? 5.826 5.813 -15.318 1.00 67.31 98 ARG A O 1
ATOM 797 N N . TYR A 1 99 ? 6.518 4.865 -13.408 1.00 66.88 99 TYR A N 1
ATOM 798 C CA . TYR A 1 99 ? 5.972 5.877 -12.502 1.00 66.88 99 TYR A CA 1
ATOM 799 C C . TYR A 1 99 ? 6.883 7.114 -12.488 1.00 66.88 99 TYR A C 1
ATOM 801 O O . TYR A 1 99 ? 7.632 7.345 -11.543 1.00 66.88 99 TYR A O 1
ATOM 809 N N . THR A 1 100 ? 6.924 7.853 -13.587 1.00 68.50 100 THR A N 1
ATOM 810 C CA . THR A 1 100 ? 7.617 9.150 -13.654 1.00 68.50 100 THR A CA 1
ATOM 811 C C . THR A 1 100 ? 6.785 10.219 -14.339 1.00 68.50 100 THR A C 1
ATOM 813 O O . THR A 1 100 ? 7.081 11.396 -14.161 1.00 68.50 100 THR A O 1
ATOM 816 N N . ASP A 1 101 ? 5.733 9.834 -15.064 1.00 68.56 101 ASP A N 1
ATOM 817 C CA . ASP A 1 101 ? 4.863 10.801 -15.720 1.00 68.56 101 ASP A CA 1
ATOM 818 C C . ASP A 1 101 ? 3.725 11.208 -14.785 1.00 68.56 101 ASP A C 1
ATOM 820 O O . ASP A 1 101 ? 3.097 10.367 -14.136 1.00 68.56 101 ASP A O 1
ATOM 824 N N . GLU A 1 102 ? 3.416 12.502 -14.775 1.00 75.31 102 GLU A N 1
ATOM 825 C CA . GLU A 1 102 ? 2.328 13.109 -13.996 1.00 75.31 102 GLU A CA 1
ATOM 826 C C . GLU A 1 102 ? 0.980 12.392 -14.217 1.00 75.31 102 GLU A C 1
ATOM 828 O O . GLU A 1 102 ? 0.193 12.210 -13.288 1.00 75.31 102 GLU A O 1
ATOM 833 N N . GLN A 1 103 ? 0.750 11.870 -15.428 1.00 75.00 103 GLN A N 1
ATOM 834 C CA . GLN A 1 103 ? -0.438 11.076 -15.758 1.00 75.00 103 GLN A CA 1
ATOM 835 C C . GLN A 1 103 ? -0.537 9.766 -14.957 1.00 75.00 103 GLN A C 1
ATOM 837 O O . GLN A 1 103 ? -1.638 9.349 -14.587 1.00 75.00 103 GLN A O 1
ATOM 842 N N . TYR A 1 104 ? 0.589 9.103 -14.671 1.00 83.00 104 TYR A N 1
ATOM 843 C CA . TYR A 1 104 ? 0.601 7.885 -13.855 1.00 83.00 104 TYR A CA 1
ATOM 844 C C . TYR A 1 104 ? 0.459 8.190 -12.371 1.00 83.00 104 TYR A C 1
ATOM 846 O O . TYR A 1 104 ? -0.060 7.353 -11.635 1.00 83.00 104 TYR A O 1
ATOM 854 N N . GLU A 1 105 ? 0.865 9.380 -11.936 1.00 88.94 105 GLU A N 1
ATOM 855 C CA . GLU A 1 105 ? 0.726 9.813 -10.552 1.00 88.94 105 GLU A CA 1
ATOM 856 C C . GLU A 1 105 ? -0.749 9.918 -10.141 1.00 88.94 105 GLU A C 1
ATOM 858 O O . GLU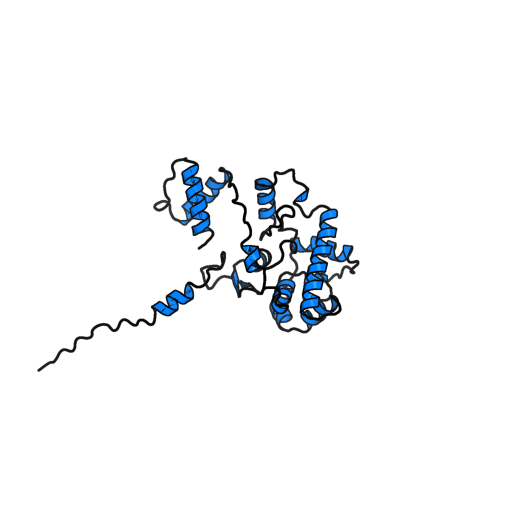 A 1 105 ? -1.172 9.276 -9.180 1.00 88.94 105 GLU A O 1
ATOM 863 N N . GLN A 1 106 ? -1.557 10.634 -10.931 1.00 91.19 106 GLN A N 1
ATOM 864 C CA . GLN A 1 106 ? -3.000 10.760 -10.705 1.00 91.19 106 GLN A CA 1
ATOM 865 C C . GLN A 1 106 ? -3.683 9.387 -10.678 1.00 91.19 106 GLN A C 1
ATOM 867 O O . GLN A 1 106 ? -4.414 9.046 -9.747 1.00 91.19 106 GLN A O 1
ATOM 872 N N . LYS A 1 107 ? -3.378 8.556 -11.678 1.00 91.75 107 LYS A N 1
ATOM 873 C CA . LYS A 1 107 ? -3.940 7.209 -11.805 1.00 91.75 107 LYS A CA 1
ATOM 874 C C . LYS A 1 107 ? -3.537 6.298 -10.645 1.00 91.75 107 LYS A C 1
ATOM 876 O O . LYS A 1 107 ? -4.328 5.473 -10.193 1.00 91.75 107 LYS A O 1
ATOM 881 N N . TRP A 1 108 ? -2.307 6.429 -10.157 1.00 94.06 108 TRP A N 1
ATOM 882 C CA . TRP A 1 108 ? -1.840 5.720 -8.974 1.00 94.06 108 TRP A CA 1
ATOM 883 C C . TRP A 1 108 ? -2.616 6.135 -7.729 1.00 94.06 108 TRP A C 1
ATOM 885 O O . TRP A 1 108 ? -3.109 5.259 -7.018 1.00 94.06 108 TRP A O 1
ATOM 895 N N . VAL A 1 109 ? -2.797 7.437 -7.498 1.00 94.69 109 VAL A N 1
ATOM 896 C CA . VAL A 1 109 ? -3.574 7.925 -6.353 1.00 94.69 109 VAL A CA 1
ATOM 897 C C . VAL A 1 109 ? -5.016 7.424 -6.404 1.00 94.69 109 VAL A C 1
ATOM 899 O O . VAL A 1 109 ? -5.534 6.971 -5.386 1.00 94.69 109 VAL A O 1
ATOM 902 N N . GLU A 1 110 ? -5.647 7.404 -7.577 1.00 94.94 110 GLU A N 1
ATOM 903 C CA . GLU A 1 110 ? -6.990 6.836 -7.755 1.00 94.94 110 GLU A CA 1
ATOM 904 C C . GLU A 1 110 ? -7.051 5.345 -7.387 1.00 94.94 110 GLU A C 1
ATOM 906 O O . GLU A 1 110 ? -7.953 4.919 -6.660 1.00 94.94 110 GLU A O 1
ATOM 911 N N . LEU A 1 111 ? -6.070 4.549 -7.830 1.00 95.50 111 LEU A N 1
ATOM 912 C CA . LEU A 1 111 ? -5.972 3.126 -7.488 1.00 95.50 111 LEU A CA 1
ATOM 913 C C . LEU A 1 111 ? -5.751 2.905 -5.984 1.00 95.50 111 LEU A C 1
ATOM 915 O O . LEU A 1 111 ? -6.360 2.009 -5.392 1.00 95.50 111 LEU A O 1
ATOM 919 N N . VAL A 1 112 ? -4.900 3.718 -5.355 1.00 96.50 112 VAL A N 1
ATOM 920 C CA . VAL A 1 112 ? -4.639 3.667 -3.910 1.00 96.50 112 VAL A CA 1
ATOM 921 C C . VAL A 1 112 ? -5.886 4.060 -3.121 1.00 96.50 112 VAL A C 1
ATOM 923 O O . VAL A 1 112 ? -6.265 3.346 -2.196 1.00 96.50 112 VAL A O 1
ATOM 926 N N . ASN A 1 113 ? -6.573 5.133 -3.511 1.00 96.62 113 ASN A N 1
ATOM 927 C CA . ASN A 1 113 ? -7.823 5.559 -2.885 1.00 96.62 113 ASN A CA 1
ATOM 928 C C . ASN A 1 113 ? -8.907 4.484 -3.001 1.00 96.62 113 ASN A C 1
ATOM 930 O O . ASN A 1 113 ? -9.590 4.184 -2.021 1.00 96.62 113 ASN A O 1
ATOM 934 N N . GLY A 1 114 ? -9.035 3.855 -4.174 1.00 96.06 114 GLY A N 1
ATOM 935 C CA . GLY A 1 114 ? -9.934 2.720 -4.376 1.00 96.06 114 GLY A CA 1
ATOM 936 C C . GLY A 1 114 ? -9.609 1.550 -3.445 1.00 96.06 114 GLY A C 1
ATOM 937 O O . GLY A 1 114 ? -10.512 0.988 -2.824 1.00 96.06 114 GLY A O 1
ATOM 938 N N . TYR A 1 115 ? -8.322 1.229 -3.287 1.00 95.75 115 TYR A N 1
ATOM 939 C CA . TYR A 1 115 ? -7.862 0.178 -2.381 1.00 95.75 115 TYR A CA 1
ATOM 940 C C . TYR A 1 115 ? -8.156 0.492 -0.910 1.00 95.75 115 TYR A C 1
ATOM 942 O O . TYR A 1 115 ? -8.719 -0.339 -0.198 1.00 95.75 115 TYR A O 1
ATOM 950 N N . LEU A 1 116 ? -7.831 1.704 -0.453 1.00 96.06 116 LEU A N 1
ATOM 951 C CA . LEU A 1 116 ? -8.112 2.135 0.916 1.00 96.06 116 LEU A CA 1
ATOM 952 C C . LEU A 1 116 ? -9.616 2.130 1.203 1.00 96.06 116 LEU A C 1
ATOM 954 O O . LEU A 1 116 ? -10.032 1.620 2.237 1.00 96.06 116 LEU A O 1
ATOM 958 N N . LYS A 1 117 ? -10.443 2.603 0.263 1.00 96.00 117 LYS A N 1
ATOM 959 C CA . LYS A 1 117 ? -11.905 2.549 0.381 1.00 96.00 117 LYS A CA 1
ATOM 960 C C . LYS A 1 117 ? -12.420 1.114 0.474 1.00 96.00 117 LYS A C 1
ATOM 962 O O . LYS A 1 117 ? -13.322 0.838 1.258 1.00 96.00 117 LYS A O 1
ATOM 967 N N . GLN A 1 118 ? -11.849 0.192 -0.297 1.00 94.12 118 GLN A N 1
ATOM 968 C CA . GLN A 1 118 ? -12.209 -1.222 -0.228 1.00 94.12 118 GLN A CA 1
ATOM 969 C C . GLN A 1 118 ? -11.873 -1.831 1.138 1.00 94.12 118 GLN A C 1
ATOM 971 O O . GLN A 1 118 ? -12.713 -2.525 1.709 1.00 94.12 118 GLN A O 1
ATOM 976 N N . ILE A 1 119 ? -10.691 -1.528 1.685 1.00 94.19 119 ILE A N 1
ATOM 977 C CA . ILE A 1 119 ? -10.317 -1.917 3.051 1.00 94.19 119 ILE A CA 1
ATOM 978 C C . ILE A 1 119 ? -11.308 -1.324 4.057 1.00 94.19 119 ILE A C 1
ATOM 980 O O . ILE A 1 119 ? -11.853 -2.058 4.874 1.00 94.19 119 ILE A O 1
ATOM 984 N N . SER A 1 120 ? -11.591 -0.022 3.978 1.00 95.81 120 SER A N 1
ATOM 985 C CA . SER A 1 120 ? -12.542 0.652 4.868 1.00 95.81 120 SER A CA 1
ATOM 986 C C . SER A 1 120 ? -13.924 0.005 4.844 1.00 95.81 120 SER A C 1
ATOM 988 O O . SER A 1 120 ? -14.493 -0.255 5.902 1.00 95.81 120 SER A O 1
ATOM 990 N N . ASN A 1 121 ? -14.427 -0.338 3.658 1.00 94.62 121 ASN A N 1
ATOM 991 C CA . ASN A 1 121 ? -15.703 -1.031 3.507 1.00 94.62 121 ASN A CA 1
ATOM 992 C C . ASN A 1 121 ? -15.694 -2.414 4.172 1.00 94.62 121 ASN A C 1
ATOM 994 O O . ASN A 1 121 ? -16.685 -2.787 4.793 1.00 94.62 121 ASN A O 1
ATOM 998 N N . ALA A 1 122 ? -14.589 -3.161 4.074 1.00 95.00 122 ALA A N 1
ATOM 999 C CA . ALA A 1 122 ? -14.465 -4.478 4.700 1.00 95.00 122 ALA A CA 1
ATOM 1000 C C . ALA A 1 122 ? -14.535 -4.411 6.237 1.00 95.00 122 ALA A C 1
ATOM 1002 O O . ALA A 1 122 ? -15.050 -5.330 6.867 1.00 95.00 122 ALA A O 1
ATOM 1003 N N . PHE A 1 123 ? -14.092 -3.303 6.837 1.00 95.38 123 PHE A N 1
ATOM 1004 C CA . PHE A 1 123 ? -14.252 -3.042 8.271 1.00 95.38 123 PHE A CA 1
ATOM 1005 C C . PHE A 1 123 ? -15.589 -2.381 8.648 1.00 95.38 123 PHE A C 1
ATOM 1007 O O . PHE A 1 123 ? -15.855 -2.166 9.829 1.00 95.38 123 PHE A O 1
ATOM 1014 N N . GLY A 1 124 ? -16.428 -2.021 7.672 1.00 96.38 124 GLY A N 1
ATOM 1015 C CA . GLY A 1 124 ? -17.657 -1.260 7.914 1.00 96.38 124 GLY A CA 1
ATOM 1016 C C . GLY A 1 124 ? -17.418 0.208 8.291 1.00 96.38 124 GLY A C 1
ATOM 1017 O O . GLY A 1 124 ? -18.284 0.835 8.905 1.00 96.38 124 GLY A O 1
ATOM 1018 N N . PHE A 1 125 ? -16.258 0.773 7.945 1.00 97.44 125 PHE A N 1
ATOM 1019 C CA . PHE A 1 125 ? -15.985 2.195 8.140 1.00 97.44 125 PHE A CA 1
ATOM 1020 C C . PHE A 1 125 ? -16.790 3.035 7.143 1.00 97.44 125 PHE A C 1
ATOM 1022 O O . PHE A 1 125 ? -16.885 2.709 5.961 1.00 97.44 125 PHE A O 1
ATOM 1029 N N . LYS A 1 126 ? -17.347 4.150 7.619 1.00 96.00 126 LYS A N 1
ATOM 1030 C CA . LYS A 1 126 ? -18.022 5.154 6.786 1.00 96.00 126 LYS A CA 1
ATOM 1031 C C . LYS A 1 126 ? -17.016 6.009 6.018 1.00 96.00 126 LYS A C 1
ATOM 1033 O O . LYS A 1 126 ? -17.295 6.421 4.897 1.00 96.00 126 LYS A O 1
ATOM 1038 N N . GLU A 1 127 ? -15.854 6.252 6.619 1.00 95.75 127 GLU A N 1
ATOM 1039 C CA . GLU A 1 127 ? -14.785 7.076 6.058 1.00 95.75 127 GLU A CA 1
ATOM 1040 C C . GLU A 1 127 ? -13.420 6.391 6.189 1.00 95.75 127 GLU A C 1
ATOM 1042 O O . GLU A 1 127 ? -13.166 5.643 7.134 1.00 95.75 127 GLU A O 1
ATOM 1047 N N . VAL A 1 128 ? -12.506 6.681 5.256 1.00 94.94 128 VAL A N 1
ATOM 1048 C CA . VAL A 1 128 ? -11.142 6.118 5.272 1.00 94.94 128 VAL A CA 1
ATOM 1049 C C . VAL A 1 128 ? -10.332 6.616 6.472 1.00 94.94 128 VAL A C 1
ATOM 1051 O O . VAL A 1 128 ? -9.508 5.876 7.003 1.00 94.94 128 VAL A O 1
ATOM 1054 N N . SER A 1 129 ? -10.614 7.828 6.954 1.00 95.00 129 SER A N 1
ATOM 1055 C CA . SER A 1 129 ? -10.022 8.422 8.162 1.00 95.00 129 SER A CA 1
ATOM 1056 C C . SER A 1 129 ? -10.145 7.513 9.391 1.00 95.00 129 SER A C 1
ATOM 1058 O O . SER A 1 129 ? -9.198 7.401 10.166 1.00 95.00 129 SER A O 1
ATOM 1060 N N . GLN A 1 130 ? -11.253 6.776 9.520 1.00 97.38 130 GLN A N 1
ATOM 1061 C CA . GLN A 1 130 ? -11.492 5.857 10.638 1.00 97.38 130 GLN A CA 1
ATOM 1062 C C . GLN A 1 130 ? -10.504 4.679 10.666 1.00 97.38 130 GLN A C 1
ATOM 1064 O O . GLN A 1 130 ? -10.289 4.073 11.716 1.00 97.38 130 GLN A O 1
ATOM 1069 N N . ALA A 1 131 ? -9.851 4.365 9.540 1.00 96.94 131 ALA A N 1
ATOM 1070 C CA . ALA A 1 131 ? -8.784 3.370 9.516 1.00 96.94 131 ALA A CA 1
ATOM 1071 C C . ALA A 1 131 ? -7.553 3.830 10.315 1.00 96.94 131 ALA A C 1
ATOM 1073 O O . ALA A 1 131 ? -6.877 2.994 10.912 1.00 96.94 131 ALA A O 1
ATOM 1074 N N . CYS A 1 132 ? -7.276 5.137 10.386 1.00 96.19 132 CYS A N 1
ATOM 1075 C CA . CYS A 1 132 ? -6.210 5.671 11.237 1.00 96.19 132 CYS A CA 1
ATOM 1076 C C . CYS A 1 132 ? -6.509 5.419 12.721 1.00 96.19 132 CYS A C 1
ATOM 1078 O O . CYS A 1 132 ? -5.635 4.951 13.454 1.00 96.19 132 CYS A O 1
ATOM 1080 N N . ASP A 1 133 ? -7.753 5.650 13.148 1.00 96.88 133 ASP A N 1
ATOM 1081 C CA . ASP A 1 133 ? -8.190 5.388 14.523 1.00 96.88 133 ASP A CA 1
ATOM 1082 C C . ASP A 1 133 ? -8.075 3.903 14.867 1.00 96.88 133 ASP A C 1
ATOM 1084 O O . ASP A 1 133 ? -7.505 3.549 15.900 1.00 96.88 133 ASP A O 1
ATOM 1088 N N . TYR A 1 134 ? -8.532 3.029 13.965 1.00 97.62 134 TYR A N 1
ATOM 1089 C CA . TYR A 1 134 ? -8.396 1.580 14.117 1.00 97.62 134 TYR A CA 1
ATOM 1090 C C . TYR A 1 134 ? -6.930 1.154 14.296 1.00 97.62 134 TYR A C 1
ATOM 1092 O O . TYR A 1 134 ? -6.608 0.407 15.223 1.00 97.62 134 TYR A O 1
ATOM 1100 N N . VAL A 1 135 ? -6.024 1.671 13.455 1.00 97.25 135 VAL A N 1
ATOM 1101 C CA . VAL A 1 135 ? -4.579 1.402 13.554 1.00 97.25 135 VAL A CA 1
ATOM 1102 C C . VAL A 1 135 ? -4.021 1.836 14.911 1.00 97.25 135 VAL A C 1
ATOM 1104 O O . VAL A 1 135 ? -3.211 1.119 15.495 1.00 97.25 135 VAL A O 1
ATOM 1107 N N . ASN A 1 136 ? -4.445 2.987 15.432 1.00 96.88 136 ASN A N 1
ATOM 1108 C CA . ASN A 1 136 ? -3.949 3.515 16.704 1.00 96.88 136 ASN A CA 1
ATOM 1109 C C . ASN A 1 136 ? -4.515 2.782 17.932 1.00 96.88 136 ASN A C 1
ATOM 1111 O O . ASN A 1 136 ? -3.833 2.689 18.953 1.00 96.88 136 ASN A O 1
ATOM 1115 N N . GLN A 1 137 ? -5.741 2.262 17.846 1.00 96.69 137 GLN A N 1
ATOM 1116 C CA . GLN A 1 137 ? -6.402 1.539 18.938 1.00 96.69 137 GLN A CA 1
ATOM 1117 C C . GLN A 1 137 ? -5.967 0.070 19.025 1.00 96.69 137 GLN A C 1
ATOM 1119 O O . GLN A 1 137 ? -6.006 -0.531 20.100 1.00 96.69 137 GLN A O 1
ATOM 1124 N N . ASN A 1 138 ? -5.530 -0.523 17.913 1.00 96.19 138 ASN A N 1
ATOM 1125 C CA . ASN A 1 138 ? -5.163 -1.930 17.860 1.00 96.19 138 ASN A CA 1
ATOM 1126 C C . ASN A 1 138 ? -3.683 -2.158 18.238 1.00 96.19 138 ASN A C 1
ATOM 1128 O O . ASN A 1 138 ? -2.752 -1.771 17.524 1.00 96.19 138 ASN A O 1
ATOM 1132 N N . ILE A 1 139 ? -3.461 -2.869 19.352 1.00 96.06 139 ILE A N 1
ATOM 1133 C CA . ILE A 1 139 ? -2.127 -3.140 19.920 1.00 96.06 139 ILE A CA 1
ATOM 1134 C C . ILE A 1 139 ? -1.163 -3.812 18.934 1.00 96.06 139 ILE A C 1
ATOM 1136 O O . ILE A 1 139 ? 0.042 -3.558 18.970 1.00 96.06 139 ILE A O 1
ATOM 1140 N N . ARG A 1 140 ? -1.676 -4.600 17.986 1.00 94.62 140 ARG A N 1
ATOM 1141 C CA . ARG A 1 140 ? -0.860 -5.304 16.993 1.00 94.62 140 ARG A CA 1
ATOM 1142 C C . ARG A 1 140 ? -0.081 -4.346 16.091 1.00 94.62 140 ARG A C 1
ATOM 1144 O O . ARG A 1 140 ? 1.064 -4.631 15.724 1.00 94.62 140 ARG A O 1
ATOM 1151 N N . PHE A 1 141 ? -0.685 -3.211 15.737 1.00 96.00 141 PHE A N 1
ATOM 1152 C CA . PHE A 1 141 ? -0.031 -2.173 14.942 1.00 96.00 141 PHE A CA 1
ATOM 1153 C C . PHE A 1 141 ? 1.034 -1.457 15.760 1.00 96.00 141 PHE A C 1
ATOM 1155 O O . PHE A 1 141 ? 2.129 -1.230 15.248 1.00 96.00 141 PHE A O 1
ATOM 1162 N N . ARG A 1 142 ? 0.771 -1.192 17.044 1.00 94.81 142 ARG A N 1
ATOM 1163 C CA . ARG A 1 142 ? 1.787 -0.669 17.961 1.00 94.81 142 ARG A CA 1
ATOM 1164 C C . ARG A 1 142 ? 3.006 -1.585 17.993 1.00 94.81 142 ARG A C 1
ATOM 1166 O O . ARG A 1 142 ? 4.110 -1.134 17.731 1.00 94.81 142 ARG A O 1
ATOM 1173 N N . GLU A 1 143 ? 2.827 -2.874 18.236 1.00 93.31 143 GLU A N 1
ATOM 1174 C CA . GLU A 1 143 ? 3.948 -3.819 18.343 1.00 93.31 143 GLU A CA 1
ATOM 1175 C C . GLU A 1 143 ? 4.716 -3.992 17.026 1.00 93.31 143 GLU A C 1
ATOM 1177 O O . GLU A 1 143 ? 5.943 -4.089 17.011 1.00 93.31 143 GLU A O 1
ATOM 1182 N N . SER A 1 144 ? 4.003 -4.007 15.898 1.00 92.06 144 SER A N 1
ATOM 1183 C CA . SER A 1 144 ? 4.601 -4.313 14.595 1.00 92.06 144 SER A CA 1
ATOM 1184 C C . SER A 1 144 ? 5.186 -3.090 13.887 1.00 92.06 144 SER A C 1
ATOM 1186 O O . SER A 1 144 ? 6.201 -3.206 13.185 1.00 92.06 144 SER A O 1
ATOM 1188 N N . CYS A 1 145 ? 4.544 -1.929 14.024 1.00 94.12 145 CYS A N 1
ATOM 1189 C CA . CYS A 1 145 ? 4.850 -0.714 13.269 1.00 94.12 145 CYS A CA 1
ATOM 1190 C C . CYS A 1 145 ? 5.603 0.337 14.088 1.00 94.12 145 CYS A C 1
ATOM 1192 O O . CYS A 1 145 ? 6.176 1.243 13.479 1.00 94.12 145 CYS A O 1
ATOM 1194 N N . HIS A 1 146 ? 5.687 0.210 15.418 1.00 90.25 146 HIS A N 1
ATOM 1195 C CA . HIS A 1 146 ? 6.479 1.129 16.236 1.00 90.25 146 HIS A CA 1
ATOM 1196 C C . HIS A 1 146 ? 7.929 1.212 15.732 1.00 90.25 146 HIS A C 1
ATOM 1198 O O . HIS A 1 146 ? 8.536 0.208 15.350 1.00 90.25 146 HIS A O 1
ATOM 1204 N N . LEU A 1 147 ? 8.451 2.441 15.659 1.00 89.69 147 LEU A N 1
ATOM 1205 C CA . LEU A 1 147 ? 9.771 2.793 15.106 1.00 89.69 147 LEU A CA 1
ATOM 1206 C C . LEU A 1 147 ? 9.986 2.458 13.623 1.00 89.69 147 LEU A C 1
ATOM 1208 O O . LEU A 1 147 ? 11.104 2.580 13.125 1.00 89.69 147 LEU A O 1
ATOM 1212 N N . SER A 1 148 ? 8.952 2.031 12.896 1.00 92.38 148 SER A N 1
ATOM 1213 C CA . SER A 1 148 ? 9.079 1.878 11.448 1.00 92.38 148 SER A CA 1
ATOM 1214 C C . SER A 1 148 ? 9.195 3.255 10.802 1.00 92.38 148 SER A C 1
ATOM 1216 O O . SER A 1 148 ? 8.659 4.233 11.314 1.00 92.38 148 SER A O 1
ATOM 1218 N N . THR A 1 149 ? 9.888 3.323 9.674 1.00 93.06 149 THR A N 1
ATOM 1219 C CA . THR A 1 149 ? 9.964 4.526 8.850 1.00 93.06 149 THR A CA 1
ATOM 1220 C C . THR A 1 149 ? 9.640 4.177 7.409 1.00 93.06 149 THR A C 1
ATOM 1222 O O . THR A 1 149 ? 9.703 3.002 7.011 1.00 93.06 149 THR A O 1
ATOM 1225 N N . PHE A 1 150 ? 9.268 5.189 6.638 1.00 92.00 150 PHE A N 1
ATOM 1226 C CA . PHE A 1 150 ? 9.287 5.092 5.185 1.00 92.00 150 PHE A CA 1
ATOM 1227 C C . PHE A 1 150 ? 10.730 4.991 4.683 1.00 92.00 150 PHE A C 1
ATOM 1229 O O . PHE A 1 150 ? 11.659 5.454 5.350 1.00 92.00 150 PHE A O 1
ATOM 1236 N N . LEU A 1 151 ? 10.922 4.315 3.551 1.00 91.31 151 LEU A N 1
ATOM 1237 C CA . LEU A 1 151 ? 12.195 4.350 2.836 1.00 91.31 151 LEU A CA 1
ATOM 1238 C C . LEU A 1 151 ? 12.204 5.538 1.875 1.00 91.31 151 LEU A C 1
ATOM 1240 O O . LEU A 1 151 ? 11.142 5.993 1.464 1.00 91.31 151 LEU A O 1
ATOM 1244 N N . ASP A 1 152 ? 13.388 5.969 1.444 1.00 89.75 152 ASP A N 1
ATOM 1245 C CA . ASP A 1 152 ? 13.538 7.081 0.492 1.00 89.75 152 ASP A CA 1
ATOM 1246 C C . ASP A 1 152 ? 12.716 6.870 -0.793 1.00 89.75 152 ASP A C 1
ATOM 1248 O O . ASP A 1 152 ? 12.086 7.792 -1.305 1.00 89.75 152 ASP A O 1
ATOM 1252 N N . GLU A 1 153 ? 12.644 5.621 -1.269 1.00 88.56 153 GLU A N 1
ATOM 1253 C CA . GLU A 1 153 ? 11.851 5.221 -2.441 1.00 88.56 153 GLU A CA 1
ATOM 1254 C C . GLU A 1 153 ? 10.325 5.317 -2.241 1.00 88.56 153 GLU A C 1
ATOM 1256 O O . GLU A 1 153 ? 9.589 5.297 -3.227 1.00 88.56 153 GLU A O 1
ATOM 1261 N N . ASP A 1 154 ? 9.850 5.410 -0.994 1.00 89.69 154 ASP A N 1
ATOM 1262 C CA . ASP A 1 154 ? 8.433 5.583 -0.652 1.00 89.69 154 ASP A CA 1
ATOM 1263 C C . ASP A 1 154 ? 8.050 7.075 -0.557 1.00 89.69 154 ASP A C 1
ATOM 1265 O O . ASP A 1 154 ? 6.879 7.419 -0.704 1.00 89.69 154 ASP A O 1
ATOM 1269 N N .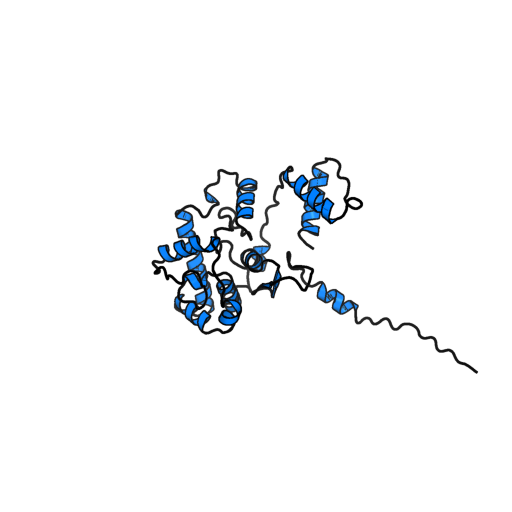 ILE A 1 155 ? 9.022 7.974 -0.340 1.00 90.12 155 ILE A N 1
ATOM 1270 C CA . ILE A 1 155 ? 8.767 9.393 -0.032 1.00 90.12 155 ILE A CA 1
ATOM 1271 C C . ILE A 1 155 ? 8.075 10.104 -1.193 1.00 90.12 155 ILE A C 1
ATOM 1273 O O . ILE A 1 155 ? 7.048 10.747 -0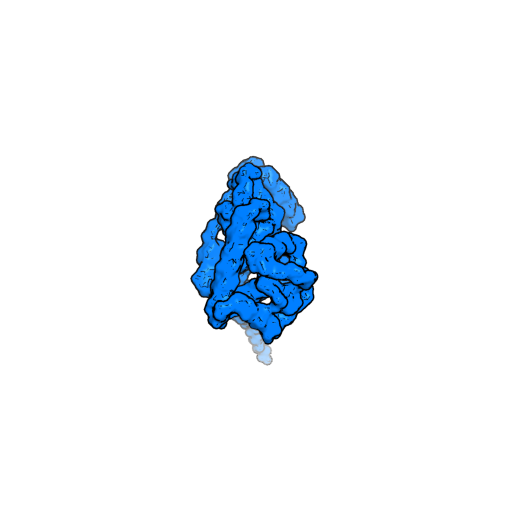.996 1.00 90.12 155 ILE A O 1
ATOM 1277 N N . SER A 1 156 ? 8.620 9.995 -2.407 1.00 89.62 156 SER A N 1
ATOM 1278 C CA . SER A 1 156 ? 8.062 10.688 -3.575 1.00 89.62 156 SER A CA 1
ATOM 1279 C C . SER A 1 156 ? 6.607 10.269 -3.870 1.00 89.62 156 SER A C 1
ATOM 1281 O O . SER A 1 156 ? 5.765 11.164 -4.002 1.00 89.62 156 SER A O 1
ATOM 1283 N N . PRO A 1 157 ? 6.252 8.965 -3.877 1.00 91.25 157 PRO A N 1
ATOM 1284 C CA . PRO A 1 157 ? 4.853 8.537 -3.948 1.00 91.25 157 PRO A CA 1
ATOM 1285 C C . PRO A 1 157 ? 3.974 9.075 -2.808 1.00 91.25 157 PRO A C 1
ATOM 1287 O O . PRO A 1 157 ? 2.847 9.492 -3.039 1.00 91.25 157 PRO A O 1
ATOM 1290 N N . ILE A 1 158 ? 4.466 9.139 -1.572 1.00 92.31 158 ILE A N 1
ATOM 1291 C CA . ILE A 1 158 ? 3.672 9.669 -0.448 1.00 92.31 158 ILE A CA 1
ATOM 1292 C C . ILE A 1 158 ? 3.387 11.163 -0.603 1.00 92.31 158 ILE A C 1
ATOM 1294 O O . ILE A 1 158 ? 2.265 11.611 -0.371 1.00 92.31 158 ILE A O 1
ATOM 1298 N N . LEU A 1 159 ? 4.382 11.942 -1.030 1.00 90.75 159 LEU A N 1
ATOM 1299 C CA . LEU A 1 159 ? 4.195 13.368 -1.303 1.00 90.75 159 LEU A CA 1
ATOM 1300 C C . LEU A 1 159 ? 3.189 13.590 -2.438 1.00 90.75 159 LEU A C 1
ATOM 1302 O O . LEU A 1 159 ? 2.337 14.470 -2.336 1.00 90.75 159 LEU A O 1
ATOM 1306 N N . SER A 1 160 ? 3.256 12.747 -3.470 1.00 91.44 160 SER A N 1
ATOM 1307 C CA . SER A 1 160 ? 2.294 12.699 -4.577 1.00 91.44 160 SER A CA 1
ATOM 1308 C C . SER A 1 160 ? 0.869 12.461 -4.065 1.00 91.44 160 SER A C 1
ATOM 1310 O O . SER A 1 160 ? -0.049 13.234 -4.342 1.00 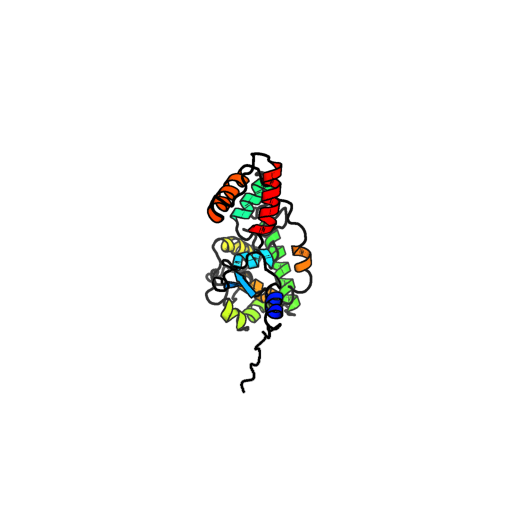91.44 160 SER A O 1
ATOM 1312 N N . PHE A 1 161 ? 0.703 11.439 -3.217 1.00 93.94 161 PHE A N 1
ATOM 1313 C CA . PHE A 1 161 ? -0.574 11.089 -2.601 1.00 93.94 161 PHE A CA 1
ATOM 1314 C C . PHE A 1 161 ? -1.154 12.228 -1.763 1.00 93.94 161 PHE A C 1
ATOM 1316 O O . PHE A 1 161 ? -2.339 12.537 -1.893 1.00 93.94 161 PHE A O 1
ATOM 1323 N N . ASN A 1 162 ? -0.330 12.864 -0.925 1.00 93.06 162 ASN A N 1
ATOM 1324 C CA . ASN A 1 162 ? -0.759 13.999 -0.111 1.00 93.06 162 ASN A CA 1
ATOM 1325 C C . ASN A 1 162 ? -1.212 15.167 -0.984 1.00 93.06 162 ASN A C 1
ATOM 1327 O O . ASN A 1 162 ? -2.299 15.696 -0.780 1.00 93.06 162 ASN A O 1
ATOM 1331 N N . ARG A 1 163 ? -0.406 15.535 -1.985 1.00 92.56 163 ARG A N 1
ATOM 1332 C CA . ARG A 1 163 ? -0.693 16.665 -2.871 1.00 92.56 163 ARG A CA 1
ATOM 1333 C C . ARG A 1 163 ? -2.007 16.481 -3.627 1.00 92.56 163 ARG A C 1
ATOM 1335 O O . ARG A 1 163 ? -2.833 17.388 -3.618 1.00 92.56 163 ARG A O 1
ATOM 1342 N N . ILE A 1 164 ? -2.205 15.321 -4.255 1.00 93.44 164 ILE A N 1
ATOM 1343 C CA . ILE A 1 164 ? -3.396 15.040 -5.073 1.00 93.44 164 ILE A CA 1
ATOM 1344 C C . ILE A 1 164 ? -4.662 14.945 -4.209 1.00 93.44 164 ILE A C 1
ATOM 1346 O O . ILE A 1 164 ? -5.725 15.383 -4.634 1.00 93.44 164 ILE A O 1
ATOM 1350 N N . ASN A 1 165 ? -4.562 14.423 -2.983 1.00 93.31 165 ASN A N 1
ATOM 1351 C CA . ASN A 1 165 ? -5.693 14.376 -2.050 1.00 93.31 165 ASN A CA 1
ATOM 1352 C C . ASN A 1 165 ? -5.867 15.659 -1.220 1.00 93.31 165 ASN A C 1
ATOM 1354 O O . ASN A 1 165 ? -6.684 15.668 -0.302 1.00 93.31 165 ASN A O 1
ATOM 1358 N N . HIS A 1 166 ? -5.105 16.721 -1.506 1.00 93.31 166 HIS A N 1
ATOM 1359 C CA . HIS A 1 166 ? -5.121 17.975 -0.746 1.00 93.31 166 HIS A CA 1
ATOM 1360 C C . HIS A 1 166 ? -4.924 17.772 0.769 1.00 93.31 166 HIS A C 1
ATOM 1362 O O . HIS A 1 166 ? -5.580 18.409 1.591 1.00 93.31 166 HIS A O 1
ATOM 1368 N N . LEU A 1 167 ? -4.033 16.851 1.141 1.00 89.94 167 LEU A N 1
ATOM 1369 C CA . LEU A 1 167 ? -3.667 16.582 2.527 1.00 89.94 167 LEU A CA 1
ATOM 1370 C C . LEU A 1 167 ? -2.506 17.484 2.939 1.00 89.94 167 LEU A C 1
ATOM 1372 O O . LEU A 1 167 ? -1.523 17.620 2.206 1.00 89.94 167 LEU A O 1
ATOM 1376 N N . GLU A 1 168 ? -2.600 18.045 4.141 1.00 82.69 168 GLU A N 1
ATOM 1377 C CA . GLU A 1 168 ? -1.527 18.851 4.713 1.00 82.69 168 GLU A CA 1
ATOM 1378 C C . GLU A 1 168 ? -0.237 18.020 4.839 1.00 82.69 168 GLU A C 1
ATOM 1380 O O . GLU A 1 168 ? -0.268 16.899 5.366 1.00 82.69 168 GLU A O 1
ATOM 1385 N N . PRO A 1 169 ? 0.912 18.529 4.358 1.00 68.31 169 PRO A N 1
ATOM 1386 C CA . PRO A 1 169 ? 2.187 17.853 4.514 1.00 68.31 169 PRO A CA 1
ATOM 1387 C C . PRO A 1 169 ? 2.605 17.889 5.986 1.00 68.31 169 PRO A C 1
ATOM 1389 O O . PRO A 1 169 ? 3.233 18.831 6.462 1.00 68.31 169 PRO A O 1
ATOM 1392 N N . ASP A 1 170 ? 2.254 16.841 6.724 1.00 62.62 170 ASP A N 1
ATOM 1393 C CA . ASP A 1 170 ? 2.672 16.693 8.112 1.00 62.62 170 ASP A CA 1
ATOM 1394 C C . ASP A 1 170 ? 4.179 16.434 8.167 1.00 62.62 170 ASP A C 1
ATOM 1396 O O . ASP A 1 170 ? 4.650 15.428 7.644 1.00 62.62 170 ASP A O 1
ATOM 1400 N N . THR A 1 171 ? 4.932 17.306 8.844 1.00 58.38 171 THR A N 1
ATOM 1401 C CA . THR A 1 171 ? 6.366 17.153 9.159 1.00 58.38 171 THR A CA 1
ATOM 1402 C C . THR A 1 171 ? 6.738 15.802 9.796 1.00 58.38 171 THR A C 1
ATOM 1404 O O . THR A 1 171 ? 7.904 15.405 9.758 1.00 58.38 171 THR A O 1
ATOM 1407 N N . ALA A 1 172 ? 5.761 15.054 10.322 1.00 55.75 172 ALA A N 1
ATOM 1408 C CA . ALA A 1 172 ? 5.903 13.672 10.772 1.00 55.75 172 ALA A CA 1
ATOM 1409 C C . ALA A 1 172 ? 5.913 12.617 9.638 1.00 55.75 172 ALA A C 1
ATOM 1411 O O . ALA A 1 172 ? 5.934 11.420 9.943 1.00 55.75 172 ALA A O 1
ATOM 1412 N N . TYR A 1 173 ? 5.972 13.024 8.358 1.00 62.84 173 TYR A N 1
ATOM 1413 C CA . TYR A 1 173 ? 5.918 12.196 7.134 1.00 62.84 173 TYR A CA 1
ATOM 1414 C C . TYR A 1 173 ? 6.870 10.985 7.095 1.00 62.84 173 TYR A C 1
ATOM 1416 O O . TYR A 1 173 ? 6.739 10.111 6.243 1.00 62.84 173 TYR A O 1
ATOM 1424 N N . MET A 1 174 ? 7.821 10.893 8.023 1.00 73.00 174 MET A N 1
ATOM 1425 C CA . MET A 1 174 ? 8.765 9.785 8.141 1.00 73.00 174 MET A CA 1
ATOM 1426 C C . MET A 1 174 ? 8.255 8.599 8.967 1.00 73.00 174 MET A C 1
ATOM 1428 O O . MET A 1 174 ? 8.810 7.506 8.833 1.00 73.00 174 MET A O 1
ATOM 1432 N N . LYS A 1 175 ? 7.232 8.771 9.818 1.00 87.69 175 LYS A N 1
ATOM 1433 C CA . LYS A 1 175 ? 6.756 7.715 10.725 1.00 87.69 175 LYS A CA 1
ATOM 1434 C C . LYS A 1 175 ? 5.318 7.294 10.390 1.00 87.69 175 LYS A C 1
ATOM 1436 O O . LYS A 1 175 ? 4.422 8.127 10.374 1.00 87.69 175 LYS A O 1
ATOM 1441 N N . PRO A 1 176 ? 5.064 5.992 10.179 1.00 89.12 176 PRO A N 1
ATOM 1442 C CA . PRO A 1 176 ? 3.740 5.471 9.865 1.00 89.12 176 PRO A CA 1
ATOM 1443 C C . PRO A 1 176 ? 2.896 5.150 11.109 1.00 89.12 176 PRO A C 1
ATOM 1445 O O . PRO A 1 176 ? 1.729 4.801 10.977 1.00 89.12 176 PRO A O 1
ATOM 1448 N N . TYR A 1 177 ? 3.489 5.196 12.307 1.00 92.25 177 TYR A N 1
ATOM 1449 C CA . TYR A 1 177 ? 2.810 4.935 13.575 1.00 92.25 177 TYR A CA 1
ATOM 1450 C C . TYR A 1 177 ? 3.264 5.952 14.644 1.00 92.25 177 TYR A C 1
ATOM 1452 O O . TYR A 1 177 ? 4.481 6.097 14.828 1.00 92.25 177 TYR A O 1
ATOM 1460 N N . PRO A 1 178 ? 2.349 6.594 15.399 1.00 93.25 178 PRO A N 1
ATOM 1461 C CA . PRO A 1 178 ? 0.888 6.515 15.264 1.00 93.25 178 PRO A CA 1
ATOM 1462 C C . PRO A 1 178 ? 0.408 6.995 13.885 1.00 93.25 178 PRO A C 1
ATOM 1464 O O . PRO A 1 178 ? 1.075 7.799 13.234 1.00 93.25 178 PRO A O 1
ATOM 1467 N N . ALA A 1 179 ? -0.708 6.444 13.414 1.00 93.88 179 ALA A N 1
ATOM 1468 C CA . ALA A 1 179 ? -1.312 6.817 12.144 1.00 93.88 179 ALA A CA 1
ATOM 1469 C C . ALA A 1 179 ? -2.044 8.149 12.315 1.00 93.88 179 ALA A C 1
ATOM 1471 O O . ALA A 1 179 ? -3.163 8.192 12.818 1.00 93.88 179 ALA A O 1
ATOM 1472 N N . VAL A 1 180 ? -1.374 9.237 11.944 1.00 91.69 180 VAL A N 1
ATOM 1473 C CA . VAL A 1 180 ? -1.891 10.612 12.063 1.00 91.69 180 VAL A CA 1
ATOM 1474 C C . VAL A 1 180 ? -2.475 11.136 10.752 1.00 91.69 180 VAL A C 1
ATOM 1476 O O . VAL A 1 180 ? -3.198 12.124 10.748 1.00 91.69 180 VAL A O 1
ATOM 1479 N N . SER A 1 181 ? -2.191 10.466 9.633 1.00 91.88 181 SER A N 1
ATOM 1480 C CA . SER A 1 181 ? -2.652 10.855 8.300 1.00 91.88 181 SER A CA 1
ATOM 1481 C C . SER A 1 181 ? -3.018 9.633 7.460 1.00 91.88 181 SER A C 1
ATOM 1483 O O . SER A 1 181 ? -2.570 8.518 7.737 1.00 91.88 181 SER A O 1
ATOM 1485 N N . LEU A 1 182 ? -3.773 9.846 6.378 1.00 93.44 182 LEU A N 1
ATOM 1486 C CA . LEU A 1 182 ? -4.067 8.787 5.404 1.00 93.44 182 LEU A CA 1
ATOM 1487 C C . LEU A 1 182 ? -2.788 8.201 4.787 1.00 93.44 182 LEU A C 1
ATOM 1489 O O . LEU A 1 182 ? -2.708 6.998 4.555 1.00 93.44 182 LEU A O 1
ATOM 1493 N N . SER A 1 183 ? -1.752 9.020 4.601 1.00 93.94 183 SER A N 1
ATOM 1494 C CA . SER A 1 183 ? -0.447 8.562 4.118 1.00 93.94 183 SER A CA 1
ATOM 1495 C C . SER A 1 183 ? 0.252 7.597 5.070 1.00 93.94 183 SER A C 1
ATOM 1497 O O . SER A 1 183 ? 0.956 6.696 4.614 1.00 93.94 183 SER A O 1
ATOM 1499 N N . SER A 1 184 ? 0.024 7.708 6.384 1.00 94.00 184 SER A N 1
ATOM 1500 C CA . SER A 1 184 ? 0.536 6.737 7.361 1.00 94.00 184 SER A CA 1
ATOM 1501 C C . SER A 1 184 ? 0.041 5.318 7.062 1.00 94.00 184 SER A C 1
ATOM 1503 O O . SER A 1 184 ? 0.770 4.348 7.289 1.00 94.00 184 SER A O 1
ATOM 1505 N N . LEU A 1 185 ? -1.164 5.196 6.490 1.00 96.00 185 LEU A N 1
ATOM 1506 C CA . LEU A 1 185 ? -1.753 3.913 6.119 1.00 96.00 185 LEU A CA 1
ATOM 1507 C C . LEU A 1 185 ? -0.984 3.224 4.993 1.00 96.00 185 LEU A C 1
ATOM 1509 O O . LEU A 1 185 ? -1.010 2.002 4.949 1.00 96.00 185 LEU A O 1
ATOM 1513 N N . LEU A 1 186 ? -0.266 3.966 4.139 1.00 95.81 186 LEU A N 1
ATOM 1514 C CA . LEU A 1 186 ? 0.440 3.446 2.956 1.00 95.81 186 LEU A CA 1
ATOM 1515 C C . LEU A 1 186 ? 1.756 2.724 3.276 1.00 95.81 186 LEU A C 1
ATOM 1517 O O . LEU A 1 186 ? 2.407 2.149 2.396 1.00 95.81 186 LEU A O 1
ATOM 1521 N N . HIS A 1 187 ? 2.177 2.724 4.539 1.00 95.88 187 HIS A N 1
ATOM 1522 C CA . HIS A 1 187 ? 3.353 1.968 4.946 1.00 95.88 187 HIS A CA 1
ATOM 1523 C C . HIS A 1 187 ? 3.121 0.474 4.803 1.00 95.88 187 HIS A C 1
ATOM 1525 O O . HIS A 1 187 ? 2.096 -0.047 5.233 1.00 95.88 187 HIS A O 1
ATOM 1531 N N . TRP A 1 188 ? 4.111 -0.245 4.275 1.00 95.38 188 TRP A N 1
ATOM 1532 C CA . TRP A 1 188 ? 3.936 -1.655 3.923 1.00 95.38 188 TRP A CA 1
ATOM 1533 C C . TRP A 1 188 ? 3.494 -2.512 5.099 1.00 95.38 188 TRP A C 1
ATOM 1535 O O . TRP A 1 188 ? 2.704 -3.428 4.903 1.00 95.38 188 TRP A O 1
ATOM 1545 N N . LYS A 1 189 ? 3.955 -2.227 6.324 1.00 95.75 189 LYS A N 1
ATOM 1546 C CA . LYS A 1 189 ? 3.512 -2.980 7.501 1.00 95.75 189 LYS A CA 1
ATOM 1547 C C . LYS A 1 189 ? 2.067 -2.659 7.857 1.00 95.75 189 LYS A C 1
ATOM 1549 O O . LYS A 1 189 ? 1.321 -3.587 8.149 1.00 95.75 189 LYS A O 1
ATOM 1554 N N . VAL A 1 190 ? 1.692 -1.380 7.822 1.00 96.75 190 VAL A N 1
ATOM 1555 C CA . VAL A 1 190 ? 0.328 -0.931 8.125 1.00 96.75 190 VAL A CA 1
ATOM 1556 C C . VAL A 1 190 ? -0.637 -1.501 7.088 1.00 96.75 190 VAL A C 1
ATOM 1558 O O . VAL A 1 190 ? -1.555 -2.219 7.473 1.00 96.75 190 VAL A O 1
ATOM 1561 N N . LEU A 1 191 ? -0.357 -1.320 5.791 1.00 95.88 191 LEU A N 1
ATOM 1562 C CA . LEU A 1 191 ? -1.133 -1.928 4.708 1.00 95.88 191 LEU A CA 1
ATOM 1563 C C . LEU A 1 191 ? -1.239 -3.438 4.865 1.00 95.88 191 LEU A C 1
ATOM 1565 O O . LEU A 1 191 ? -2.332 -3.974 4.756 1.00 95.88 191 LEU A O 1
ATOM 1569 N N . SER A 1 192 ? -0.137 -4.136 5.147 1.00 94.81 192 SER A N 1
ATOM 1570 C CA . SER A 1 192 ? -0.172 -5.594 5.310 1.00 94.81 192 SER A CA 1
ATOM 1571 C C . SER A 1 192 ? -1.119 -6.014 6.425 1.00 94.81 192 SER A C 1
ATOM 1573 O O . SER A 1 192 ? -1.941 -6.900 6.234 1.00 94.81 192 SER A O 1
ATOM 1575 N N . LEU A 1 193 ? -1.025 -5.380 7.592 1.00 95.38 193 LEU A N 1
ATOM 1576 C CA . LEU A 1 193 ? -1.885 -5.717 8.720 1.00 95.38 193 LEU A CA 1
ATOM 1577 C C . LEU A 1 193 ? -3.350 -5.367 8.442 1.00 95.38 193 LEU A C 1
ATOM 1579 O O . LEU A 1 193 ? -4.205 -6.204 8.692 1.00 95.38 193 LEU A O 1
ATOM 1583 N N . LEU A 1 194 ? -3.629 -4.207 7.842 1.00 95.94 194 LEU A N 1
ATOM 1584 C CA . LEU A 1 194 ? -4.984 -3.843 7.414 1.00 95.94 194 LEU A CA 1
ATOM 1585 C C . LEU A 1 194 ? -5.554 -4.831 6.392 1.00 95.94 194 LEU A C 1
ATOM 1587 O O . LEU A 1 194 ? -6.715 -5.201 6.486 1.00 95.94 194 LEU A O 1
ATOM 1591 N N . THR A 1 195 ? -4.735 -5.275 5.437 1.00 93.25 195 THR A N 1
ATOM 1592 C CA . THR A 1 195 ? -5.128 -6.228 4.383 1.00 93.25 195 THR A CA 1
ATOM 1593 C C . THR A 1 195 ? -5.414 -7.617 4.953 1.00 93.25 195 THR A C 1
ATOM 1595 O O . THR A 1 195 ? -6.289 -8.329 4.470 1.00 93.25 195 THR A O 1
ATOM 1598 N N . LEU A 1 196 ? -4.660 -8.017 5.976 1.00 91.69 196 LEU A N 1
ATOM 1599 C CA . LEU A 1 196 ? -4.894 -9.268 6.684 1.00 91.69 196 LEU A CA 1
ATOM 1600 C C . LEU A 1 196 ? -6.174 -9.209 7.510 1.00 91.69 196 LEU A C 1
ATOM 1602 O O . LEU A 1 196 ? -7.000 -10.109 7.420 1.00 91.69 196 LEU A O 1
ATOM 1606 N N . ASP A 1 197 ? -6.315 -8.157 8.312 1.00 93.25 197 ASP A N 1
ATOM 1607 C CA . ASP A 1 197 ? -7.431 -7.992 9.237 1.00 93.25 197 ASP A CA 1
ATOM 1608 C C . ASP A 1 197 ? -8.757 -7.759 8.485 1.00 93.25 197 ASP A C 1
ATOM 1610 O O . ASP A 1 197 ? -9.810 -8.145 8.982 1.00 93.25 197 ASP A O 1
ATOM 1614 N N . SER A 1 198 ? -8.721 -7.200 7.268 1.00 91.88 198 SER A N 1
ATOM 1615 C CA . SER A 1 198 ? -9.907 -7.034 6.416 1.00 91.88 198 SER A CA 1
ATOM 1616 C C . SER A 1 198 ? -10.394 -8.329 5.753 1.00 91.88 198 SER A C 1
ATOM 1618 O O . SER A 1 198 ? -11.406 -8.307 5.054 1.00 91.88 198 SER A O 1
ATOM 1620 N N . GLY A 1 199 ? -9.669 -9.446 5.901 1.00 84.88 199 GLY A N 1
ATOM 1621 C CA . GLY A 1 199 ? -9.975 -10.708 5.215 1.00 84.88 199 GLY A CA 1
ATOM 1622 C C . GLY A 1 199 ? -9.735 -10.668 3.700 1.00 84.88 199 GLY A C 1
ATOM 1623 O O . GLY A 1 199 ? -10.071 -11.614 2.989 1.00 84.88 199 GLY A O 1
ATOM 1624 N N . TYR A 1 200 ? -9.122 -9.599 3.178 1.00 74.75 200 TYR A N 1
ATOM 1625 C CA . TYR A 1 200 ? -8.943 -9.404 1.736 1.00 74.75 200 TYR A CA 1
ATOM 1626 C C . TYR A 1 200 ? -7.997 -10.429 1.089 1.00 74.75 200 TYR A C 1
ATOM 1628 O O . TYR A 1 200 ? -8.030 -10.644 -0.122 1.00 74.75 200 TYR A O 1
ATOM 1636 N N . LEU A 1 201 ? -7.163 -11.099 1.887 1.00 66.00 201 LEU A N 1
ATOM 1637 C CA . LEU A 1 201 ? -6.260 -12.139 1.392 1.00 66.00 201 LEU A CA 1
ATOM 1638 C C . LEU A 1 201 ? -6.970 -13.448 1.011 1.00 66.00 201 LEU A C 1
ATOM 1640 O O . LEU A 1 201 ? -6.362 -14.248 0.306 1.00 66.00 201 LEU A O 1
ATOM 1644 N N . ASP A 1 202 ? -8.227 -13.660 1.418 1.00 51.19 202 ASP A N 1
ATOM 1645 C CA . ASP A 1 202 ? -8.793 -15.014 1.503 1.00 51.19 202 ASP A CA 1
ATOM 1646 C C . ASP A 1 202 ? -9.602 -15.496 0.281 1.00 51.19 202 ASP A C 1
ATOM 1648 O O . ASP A 1 202 ? -10.163 -16.582 0.316 1.00 51.19 202 ASP A O 1
ATOM 1652 N N . THR A 1 203 ? -9.705 -14.744 -0.829 1.00 42.34 203 THR A N 1
ATOM 1653 C CA . THR A 1 203 ? -10.617 -15.176 -1.926 1.00 42.34 203 THR A CA 1
ATOM 1654 C C . THR A 1 203 ? -10.156 -15.015 -3.377 1.00 42.34 203 THR A C 1
ATOM 1656 O O . THR A 1 203 ? -10.843 -15.508 -4.267 1.00 42.34 203 THR A O 1
ATOM 1659 N N . SER A 1 204 ? -9.008 -14.400 -3.694 1.00 43.19 204 SER A N 1
ATOM 1660 C CA . SER A 1 204 ? -8.582 -14.316 -5.116 1.00 43.19 204 SER A CA 1
ATOM 1661 C C . SER A 1 204 ? -7.090 -14.105 -5.390 1.00 43.19 204 SER A C 1
ATOM 1663 O O . SER A 1 204 ? -6.653 -14.213 -6.540 1.00 43.19 204 SER A O 1
ATOM 1665 N N . THR A 1 205 ? -6.280 -13.834 -4.367 1.00 44.88 205 THR A N 1
ATOM 1666 C CA . THR A 1 205 ? -4.858 -13.512 -4.551 1.00 44.88 205 THR A CA 1
ATOM 1667 C C . THR A 1 205 ? -4.027 -14.757 -4.884 1.00 44.88 205 THR A C 1
ATOM 1669 O O . THR A 1 205 ? -3.160 -14.679 -5.751 1.00 44.88 205 THR A O 1
ATOM 1672 N N . GLU A 1 206 ? -4.355 -15.936 -4.333 1.00 41.47 206 GLU A N 1
ATOM 1673 C CA . GLU A 1 206 ? -3.735 -17.207 -4.761 1.00 41.47 206 GLU A CA 1
ATOM 1674 C C . GLU A 1 206 ? -4.042 -17.553 -6.231 1.00 41.47 206 GLU A C 1
ATOM 1676 O O . GLU A 1 206 ? -3.158 -18.034 -6.937 1.00 41.47 206 GLU A O 1
ATOM 1681 N N . GLN A 1 207 ? -5.237 -17.232 -6.743 1.00 38.41 207 GLN A N 1
ATOM 1682 C CA . GLN A 1 207 ? -5.585 -17.485 -8.151 1.00 38.41 207 GLN A CA 1
ATOM 1683 C C . GLN A 1 207 ? -4.977 -16.460 -9.125 1.00 38.41 207 GLN A C 1
ATOM 1685 O O . GLN A 1 207 ? -4.755 -16.780 -10.291 1.00 38.41 207 GLN A O 1
ATOM 1690 N N . ARG A 1 208 ? -4.651 -15.241 -8.673 1.00 41.94 208 ARG A N 1
ATOM 1691 C CA . ARG A 1 208 ? -4.013 -14.208 -9.515 1.00 41.94 208 ARG A CA 1
ATOM 1692 C C . ARG A 1 208 ? -2.486 -14.248 -9.504 1.00 41.94 208 ARG A C 1
ATOM 1694 O O . ARG A 1 208 ? -1.882 -13.864 -10.497 1.00 41.94 208 ARG A O 1
ATOM 1701 N N . LEU A 1 209 ? -1.858 -14.766 -8.449 1.00 42.12 209 LEU A N 1
ATOM 1702 C CA . LEU A 1 209 ? -0.401 -14.963 -8.404 1.00 42.12 209 LEU A CA 1
ATOM 1703 C C . LEU A 1 209 ? 0.083 -16.138 -9.274 1.00 42.12 209 LEU A C 1
ATOM 1705 O O . LEU A 1 209 ? 1.277 -16.233 -9.550 1.00 42.12 209 LEU A O 1
ATOM 1709 N N . GLN A 1 210 ? -0.828 -16.999 -9.742 1.00 38.53 210 GLN A N 1
ATOM 1710 C CA . GLN A 1 210 ? -0.545 -18.018 -10.762 1.00 38.53 210 GLN A CA 1
ATOM 1711 C C . GLN A 1 210 ? -0.717 -17.512 -12.205 1.00 38.53 210 GLN A C 1
ATOM 1713 O O . GLN A 1 210 ? -0.353 -18.216 -13.147 1.00 38.53 210 GLN A O 1
ATOM 1718 N N . LEU A 1 211 ? -1.223 -16.292 -12.416 1.00 36.88 211 LEU A N 1
ATOM 1719 C CA . LEU A 1 211 ? -1.415 -15.746 -13.757 1.00 36.88 211 LEU A CA 1
ATOM 1720 C C . LEU A 1 211 ? -0.204 -14.906 -14.180 1.00 36.88 211 LEU A C 1
ATOM 1722 O O . LEU A 1 211 ? -0.147 -13.696 -13.993 1.00 36.88 211 LEU A O 1
ATOM 1726 N N . TYR A 1 212 ? 0.715 -15.617 -14.837 1.00 38.12 212 TYR A N 1
ATOM 1727 C CA . TYR A 1 212 ? 1.660 -15.122 -15.840 1.00 38.12 212 TYR A CA 1
ATOM 1728 C C . TYR A 1 212 ? 2.917 -14.394 -15.329 1.00 38.12 212 TYR A C 1
ATOM 1730 O O . TYR A 1 212 ? 3.025 -13.170 -15.333 1.00 38.12 212 TYR A O 1
ATOM 1738 N N . ILE A 1 213 ? 3.948 -15.185 -15.017 1.00 40.47 213 ILE A N 1
ATOM 1739 C CA . ILE A 1 213 ? 5.335 -14.773 -15.262 1.00 40.47 213 ILE A CA 1
ATOM 1740 C C . ILE A 1 213 ? 5.591 -15.090 -16.746 1.00 40.47 213 ILE A C 1
ATOM 1742 O O . ILE A 1 213 ? 5.669 -16.277 -17.076 1.00 40.47 213 ILE A O 1
ATOM 1746 N N . PRO A 1 214 ? 5.677 -14.108 -17.668 1.00 32.88 214 PRO A N 1
ATOM 1747 C CA . PRO A 1 214 ? 6.118 -14.410 -19.024 1.00 32.88 214 PRO A CA 1
ATOM 1748 C C . PRO A 1 214 ? 7.494 -15.085 -18.944 1.00 32.88 214 PRO A C 1
ATOM 1750 O O . PRO A 1 214 ? 8.309 -14.674 -18.113 1.00 32.88 214 PRO A O 1
ATOM 1753 N N . PRO A 1 215 ? 7.784 -16.106 -19.769 1.00 35.72 215 PRO A N 1
ATOM 1754 C CA . PRO A 1 215 ? 9.122 -16.671 -19.826 1.00 35.72 215 PRO A CA 1
ATOM 1755 C C . PRO A 1 215 ? 10.091 -15.538 -20.160 1.00 35.72 215 PRO A C 1
ATOM 1757 O O . PRO A 1 215 ? 10.068 -14.997 -21.267 1.00 35.72 215 PRO A O 1
ATOM 1760 N N . VAL A 1 216 ? 10.913 -15.151 -19.184 1.00 40.41 216 VAL A N 1
ATOM 1761 C CA . VAL A 1 216 ? 12.004 -14.205 -19.400 1.00 40.41 216 VAL A CA 1
ATOM 1762 C C . VAL A 1 216 ? 12.880 -14.839 -20.472 1.00 40.41 216 VAL A C 1
ATOM 1764 O O . VAL A 1 216 ? 13.472 -15.899 -20.254 1.00 40.41 216 VAL A O 1
ATOM 1767 N N . LYS A 1 217 ? 12.925 -14.237 -21.663 1.00 41.62 217 LYS A N 1
ATOM 1768 C CA . LYS A 1 217 ? 13.936 -14.575 -22.661 1.00 41.62 217 LYS A CA 1
ATOM 1769 C C . LYS A 1 217 ? 15.258 -14.052 -22.111 1.00 41.62 217 LYS A C 1
ATOM 1771 O O . LYS A 1 217 ? 15.637 -12.924 -22.388 1.00 41.62 217 LYS A O 1
ATOM 1776 N N . ILE A 1 218 ? 15.917 -14.857 -21.279 1.00 44.12 218 ILE A N 1
ATOM 1777 C CA . ILE A 1 218 ? 17.247 -14.542 -20.760 1.00 44.12 218 ILE A CA 1
ATOM 1778 C C . ILE A 1 218 ? 18.161 -14.409 -21.975 1.00 44.12 218 ILE A C 1
ATOM 1780 O O . ILE A 1 218 ? 18.394 -15.383 -22.698 1.00 44.12 218 ILE A O 1
ATOM 1784 N N . ASN A 1 219 ? 18.637 -13.194 -22.231 1.00 41.41 219 ASN A N 1
ATOM 1785 C CA . ASN A 1 219 ? 19.620 -12.962 -23.273 1.00 41.41 219 ASN A CA 1
ATOM 1786 C C . ASN A 1 219 ? 20.927 -13.667 -22.883 1.00 41.41 219 ASN A C 1
ATOM 1788 O O . ASN A 1 219 ? 21.386 -13.597 -21.745 1.00 41.41 219 ASN A O 1
ATOM 1792 N N . PHE A 1 220 ? 21.527 -14.355 -23.857 1.00 39.78 220 PHE A N 1
ATOM 1793 C CA . PHE A 1 220 ? 22.648 -15.298 -23.713 1.00 39.78 220 PHE A CA 1
ATOM 1794 C C . PHE A 1 220 ? 23.924 -14.715 -23.057 1.00 39.78 220 PHE A C 1
ATOM 1796 O O . PHE A 1 220 ? 24.860 -15.441 -22.720 1.00 39.78 220 PHE A O 1
ATOM 1803 N N . VAL A 1 221 ? 23.974 -13.396 -22.874 1.00 44.22 221 VAL A N 1
ATOM 1804 C CA . VAL A 1 221 ? 25.111 -12.679 -22.290 1.00 44.22 221 VAL A CA 1
ATOM 1805 C C . VAL A 1 221 ? 25.077 -12.734 -20.753 1.00 44.22 221 VAL A C 1
ATOM 1807 O O . VAL A 1 221 ? 26.124 -12.912 -20.133 1.00 44.22 221 VAL A O 1
ATOM 1810 N N . ASP A 1 222 ? 23.892 -12.727 -20.129 1.00 47.66 222 ASP A N 1
ATOM 1811 C CA . ASP A 1 222 ? 23.754 -12.791 -18.663 1.00 47.66 222 ASP A CA 1
ATOM 1812 C C . ASP A 1 222 ? 23.819 -14.216 -18.103 1.00 47.66 222 ASP A C 1
ATOM 1814 O O . ASP A 1 222 ? 24.187 -14.436 -16.943 1.00 47.66 222 ASP A O 1
ATOM 1818 N N . SER A 1 223 ? 23.557 -15.218 -18.944 1.00 49.88 223 SER A N 1
ATOM 1819 C CA . SER A 1 223 ? 23.701 -16.626 -18.575 1.00 49.88 223 SER A CA 1
ATOM 1820 C C . SER A 1 223 ? 25.118 -16.969 -18.121 1.00 49.88 223 SER A C 1
ATOM 1822 O O . SER A 1 223 ? 25.281 -17.709 -17.155 1.00 49.88 223 SER A O 1
ATOM 1824 N N . HIS A 1 224 ? 26.152 -16.379 -18.725 1.00 52.16 224 HIS A N 1
ATOM 1825 C CA . HIS A 1 224 ? 27.540 -16.673 -18.359 1.00 52.16 224 HIS A CA 1
ATOM 1826 C C . HIS A 1 224 ? 27.904 -16.171 -16.953 1.00 52.16 224 HIS A C 1
ATOM 1828 O O . HIS A 1 224 ? 28.573 -16.875 -16.195 1.00 52.16 224 HIS A O 1
ATOM 1834 N N . PHE A 1 225 ? 27.418 -14.986 -16.567 1.00 49.72 225 PHE A N 1
ATOM 1835 C CA . PHE A 1 225 ? 27.663 -14.419 -15.238 1.00 49.72 225 PHE A CA 1
ATOM 1836 C C . PHE A 1 225 ? 26.961 -15.225 -14.135 1.00 49.72 225 PHE A C 1
ATOM 1838 O O . PHE A 1 225 ? 27.533 -15.488 -13.071 1.00 49.72 225 PHE A O 1
ATOM 1845 N N . HIS A 1 226 ? 25.726 -15.661 -14.394 1.00 51.31 226 HIS A N 1
ATOM 1846 C CA . HIS A 1 226 ? 24.961 -16.485 -13.462 1.00 51.31 226 HIS A CA 1
ATOM 1847 C C . HIS A 1 226 ? 25.508 -17.915 -13.343 1.00 51.31 226 HIS A C 1
ATOM 1849 O O . HIS A 1 226 ? 25.593 -18.432 -12.224 1.00 51.31 226 HIS A O 1
ATOM 1855 N N . LEU A 1 227 ? 25.949 -18.518 -14.452 1.00 54.41 227 LEU A N 1
ATOM 1856 C CA . LEU A 1 227 ? 26.583 -19.840 -14.468 1.00 54.41 227 LEU A CA 1
ATOM 1857 C C . LEU A 1 227 ? 27.917 -19.841 -13.723 1.00 54.41 227 LEU A C 1
ATOM 1859 O O . LEU A 1 227 ? 28.150 -20.727 -12.907 1.00 54.41 227 LEU A O 1
ATOM 1863 N N . GLU A 1 228 ? 28.752 -18.817 -13.899 1.00 57.03 228 GLU A N 1
ATOM 1864 C CA . GLU A 1 228 ? 30.044 -18.743 -13.209 1.00 57.03 228 GLU A CA 1
ATOM 1865 C C . GLU A 1 228 ? 29.872 -18.536 -11.693 1.00 57.03 228 GLU A C 1
ATOM 1867 O O . GLU A 1 228 ? 30.622 -19.069 -10.870 1.00 57.03 228 GLU A O 1
ATOM 1872 N N . LYS A 1 229 ? 28.818 -17.819 -11.289 1.00 55.91 229 LYS A N 1
ATOM 1873 C CA . LYS A 1 229 ? 28.449 -17.651 -9.878 1.00 55.91 229 LYS A CA 1
ATOM 1874 C C . LYS A 1 229 ? 27.882 -18.933 -9.257 1.00 55.91 229 LYS A C 1
ATOM 1876 O O . LYS A 1 229 ? 28.126 -19.178 -8.075 1.00 55.91 229 LYS A O 1
ATOM 1881 N N . LEU A 1 230 ? 27.143 -19.737 -10.025 1.00 48.59 230 LEU A N 1
ATOM 1882 C CA . LEU A 1 230 ? 26.675 -21.068 -9.620 1.00 48.59 230 LEU A CA 1
ATOM 1883 C C . LEU A 1 230 ? 27.841 -22.063 -9.527 1.00 48.59 230 LEU A C 1
ATOM 1885 O O . LEU A 1 230 ? 27.972 -22.740 -8.511 1.00 48.59 230 LEU A O 1
ATOM 1889 N N . ARG A 1 231 ? 28.752 -22.066 -10.504 1.00 58.88 231 ARG A N 1
ATOM 1890 C CA . ARG A 1 231 ? 29.971 -22.890 -10.519 1.00 58.88 231 ARG A CA 1
ATOM 1891 C C . ARG A 1 231 ? 30.841 -22.671 -9.281 1.00 58.88 231 ARG A C 1
ATOM 1893 O O . ARG A 1 231 ? 31.296 -23.628 -8.663 1.00 58.88 231 ARG A O 1
ATOM 1900 N N . ARG A 1 232 ? 31.004 -21.414 -8.852 1.00 60.59 232 ARG A N 1
ATOM 1901 C CA . ARG A 1 232 ? 31.719 -21.073 -7.606 1.00 60.59 232 ARG A CA 1
ATOM 1902 C C . ARG A 1 232 ? 31.028 -21.569 -6.331 1.00 60.59 232 ARG A C 1
ATOM 1904 O O . ARG A 1 232 ? 31.693 -21.681 -5.309 1.00 60.59 232 ARG A O 1
ATOM 1911 N N . ARG A 1 233 ? 29.714 -21.819 -6.359 1.00 53.75 233 ARG A N 1
ATOM 1912 C CA . ARG A 1 233 ? 28.942 -22.294 -5.195 1.00 53.75 233 ARG A CA 1
ATOM 1913 C C . ARG A 1 233 ? 28.881 -23.812 -5.086 1.00 53.75 233 ARG A C 1
ATOM 1915 O O . ARG A 1 233 ? 28.833 -24.310 -3.971 1.00 53.75 233 ARG A O 1
ATOM 1922 N N . VAL A 1 234 ? 28.842 -24.509 -6.218 1.00 56.03 234 VAL A N 1
ATOM 1923 C CA . VAL A 1 234 ? 28.689 -25.972 -6.273 1.00 56.03 234 VAL A CA 1
ATOM 1924 C C . VAL A 1 234 ? 30.051 -26.683 -6.239 1.00 56.03 234 VAL A C 1
ATOM 1926 O O . VAL A 1 234 ? 30.122 -27.853 -5.901 1.00 56.03 234 VAL A O 1
ATOM 1929 N N . GLY A 1 235 ? 31.148 -25.960 -6.493 1.00 51.44 235 GLY A N 1
ATOM 1930 C CA . GLY A 1 235 ? 32.475 -26.557 -6.632 1.00 51.44 235 GLY A CA 1
ATOM 1931 C C . GLY A 1 235 ? 32.689 -27.062 -8.060 1.00 51.44 235 GLY A C 1
ATOM 1932 O O . GLY A 1 235 ? 31.758 -27.467 -8.751 1.00 51.44 235 GLY A O 1
ATOM 1933 N N . SER A 1 236 ? 33.922 -26.967 -8.557 1.00 57.31 236 SER A N 1
ATOM 1934 C CA . SER A 1 236 ? 34.223 -27.185 -9.978 1.00 57.31 236 SER A CA 1
ATOM 1935 C C . SER A 1 236 ? 34.075 -28.633 -10.449 1.00 57.31 236 SER A C 1
ATOM 1937 O O . SER A 1 236 ? 34.000 -28.838 -11.657 1.00 57.31 236 SER A O 1
ATOM 1939 N N . SER A 1 237 ? 34.077 -29.611 -9.537 1.00 55.22 237 SER A N 1
ATOM 1940 C CA . SER A 1 237 ? 34.004 -31.046 -9.852 1.00 55.22 237 SER A CA 1
ATOM 1941 C C . SER A 1 237 ? 32.600 -31.516 -10.223 1.00 55.22 237 SER A C 1
ATOM 1943 O O . SER A 1 237 ? 32.468 -32.450 -11.005 1.00 55.22 237 SER A O 1
ATOM 1945 N N . ASP A 1 238 ? 31.572 -30.834 -9.715 1.00 54.62 238 ASP A N 1
ATOM 1946 C CA . ASP A 1 238 ? 30.177 -31.282 -9.813 1.00 54.62 238 ASP A CA 1
ATOM 1947 C C . ASP A 1 238 ? 29.374 -30.419 -10.803 1.00 54.62 238 ASP A C 1
ATOM 1949 O O . ASP A 1 238 ? 28.170 -30.599 -10.985 1.00 54.62 238 ASP A O 1
ATOM 1953 N N . PHE A 1 239 ? 30.036 -29.454 -11.452 1.00 52.69 239 PHE A N 1
ATOM 1954 C CA . PHE A 1 239 ? 29.408 -28.584 -12.438 1.00 52.69 239 PHE A CA 1
ATOM 1955 C C . PHE A 1 239 ? 29.472 -29.231 -13.830 1.00 52.69 239 PHE A C 1
ATOM 1957 O O . PHE A 1 239 ? 30.581 -29.471 -14.321 1.00 52.69 239 PHE A O 1
ATOM 1964 N N . PRO A 1 240 ? 28.331 -29.491 -14.500 1.00 56.62 240 PRO A N 1
ATOM 1965 C CA . PRO A 1 240 ? 28.338 -30.106 -15.822 1.00 56.62 240 PRO A CA 1
ATOM 1966 C C . PRO A 1 240 ? 29.130 -29.247 -16.813 1.00 56.62 240 PRO A C 1
ATOM 1968 O O . PRO A 1 240 ? 28.958 -28.026 -16.873 1.00 56.62 240 PRO A O 1
ATOM 1971 N N . GLN A 1 241 ? 30.006 -29.875 -17.599 1.00 59.38 241 GLN A N 1
ATOM 1972 C CA . GLN A 1 241 ? 30.670 -29.192 -18.706 1.00 59.38 241 GLN A CA 1
ATOM 1973 C C . GLN A 1 241 ? 29.656 -29.010 -19.835 1.00 59.38 241 GLN A C 1
ATOM 1975 O O . GLN A 1 241 ? 29.380 -29.935 -20.594 1.00 59.38 241 GLN A O 1
ATOM 1980 N N . PHE A 1 242 ? 29.073 -27.818 -19.929 1.00 57.75 242 PHE A N 1
ATOM 1981 C CA . PHE A 1 242 ? 28.257 -27.454 -21.080 1.00 57.75 242 PHE A CA 1
ATOM 1982 C C . PHE A 1 242 ? 29.185 -27.171 -22.256 1.00 57.75 242 PHE A C 1
ATOM 1984 O O . PHE A 1 242 ? 30.016 -26.261 -22.191 1.00 57.75 242 PHE A O 1
ATOM 1991 N N . ASN A 1 243 ? 29.025 -27.920 -23.347 1.00 53.16 243 ASN A N 1
ATOM 1992 C CA . ASN A 1 243 ? 29.461 -27.410 -24.640 1.00 53.16 243 ASN A CA 1
ATOM 1993 C C . ASN A 1 243 ? 28.652 -26.139 -24.937 1.00 53.16 243 ASN A C 1
ATOM 1995 O O . ASN A 1 243 ? 27.535 -25.985 -24.449 1.00 53.16 243 ASN A O 1
ATOM 1999 N N . THR A 1 244 ? 29.206 -25.218 -25.724 1.00 52.88 244 THR A N 1
ATOM 2000 C CA . THR A 1 244 ? 28.638 -23.892 -26.058 1.00 52.88 244 THR A CA 1
ATOM 2001 C C . THR A 1 244 ? 27.290 -23.925 -26.802 1.00 52.88 244 THR A C 1
ATOM 2003 O O . THR A 1 244 ? 26.850 -22.914 -27.351 1.00 52.88 244 THR A O 1
ATOM 2006 N N . ASP A 1 245 ? 26.622 -25.076 -26.816 1.00 61.25 245 ASP A N 1
ATOM 2007 C CA . ASP A 1 245 ? 25.286 -25.282 -27.332 1.00 61.25 245 ASP A CA 1
ATOM 2008 C C . ASP A 1 245 ? 24.265 -24.459 -26.531 1.00 61.25 245 ASP A C 1
ATOM 2010 O O . ASP A 1 245 ? 24.052 -24.631 -25.322 1.00 61.25 245 ASP A O 1
ATOM 2014 N N . LYS A 1 246 ? 23.623 -23.536 -27.249 1.00 52.81 246 LYS A N 1
ATOM 2015 C CA . LYS A 1 246 ? 22.644 -22.600 -26.704 1.00 52.81 246 LYS A CA 1
ATOM 2016 C C . LYS A 1 246 ? 21.441 -23.314 -26.098 1.00 52.81 246 LYS A C 1
ATOM 2018 O O . LYS A 1 246 ? 20.900 -22.822 -25.107 1.00 52.81 246 LYS A O 1
ATOM 2023 N N . ASP A 1 247 ? 21.051 -24.462 -26.645 1.00 60.41 247 ASP A N 1
ATOM 2024 C CA . ASP A 1 247 ? 19.870 -25.190 -26.188 1.00 60.41 247 ASP A CA 1
ATOM 2025 C C . ASP A 1 247 ? 20.149 -25.971 -24.899 1.00 60.41 247 ASP A C 1
ATOM 2027 O O . ASP A 1 247 ? 19.286 -26.037 -24.023 1.00 60.41 247 ASP A O 1
ATOM 2031 N N . GLN A 1 248 ? 21.379 -26.457 -24.697 1.00 59.41 248 GLN A N 1
ATOM 2032 C CA . GLN A 1 248 ? 21.785 -27.090 -23.436 1.00 59.41 248 GLN A CA 1
ATOM 2033 C C . GLN A 1 248 ? 21.861 -26.084 -22.285 1.00 59.41 248 GLN A C 1
ATOM 2035 O O . GLN A 1 248 ? 21.358 -26.356 -21.196 1.00 59.41 248 GLN A O 1
ATOM 2040 N N . ILE A 1 249 ? 22.421 -24.895 -22.533 1.00 57.12 249 ILE A N 1
ATOM 2041 C CA . ILE A 1 249 ? 22.483 -23.813 -21.538 1.00 57.12 249 ILE A CA 1
ATOM 2042 C C . ILE A 1 249 ? 21.078 -23.301 -21.208 1.00 57.12 249 ILE A C 1
ATOM 2044 O O . ILE A 1 249 ? 20.758 -23.088 -20.039 1.00 57.12 249 ILE A O 1
ATOM 2048 N N . LYS A 1 250 ? 20.216 -23.139 -22.217 1.00 54.38 250 LYS A N 1
ATOM 2049 C CA . LYS A 1 250 ? 18.824 -22.723 -22.024 1.00 54.38 250 LYS A CA 1
ATOM 2050 C C . LYS A 1 250 ? 18.043 -23.753 -21.212 1.00 54.38 250 LYS A C 1
ATOM 2052 O O . LYS A 1 250 ? 17.406 -23.371 -20.235 1.00 54.38 250 LYS A O 1
ATOM 2057 N N . ASN A 1 251 ? 18.153 -25.038 -21.548 1.00 53.34 251 ASN A N 1
ATOM 2058 C CA . ASN A 1 251 ? 17.518 -26.114 -20.789 1.00 53.34 251 ASN A CA 1
ATOM 2059 C C . ASN A 1 251 ? 18.067 -26.188 -19.361 1.00 53.34 251 ASN A C 1
ATOM 2061 O O . ASN A 1 251 ? 17.283 -26.298 -18.426 1.00 53.34 251 ASN A O 1
ATOM 2065 N N . PHE A 1 252 ? 19.378 -26.034 -19.158 1.00 53.25 252 PHE A N 1
ATOM 2066 C CA . PHE A 1 252 ? 19.974 -26.033 -17.823 1.00 53.25 252 PHE A CA 1
ATOM 2067 C C . PHE A 1 252 ? 19.600 -24.807 -16.990 1.00 53.25 252 PHE A C 1
ATOM 2069 O O . PHE A 1 252 ? 19.415 -24.936 -15.789 1.00 53.25 252 PHE A O 1
ATOM 2076 N N . LEU A 1 253 ? 19.443 -23.621 -17.581 1.00 51.34 253 LEU A N 1
ATOM 2077 C CA . LEU A 1 253 ? 18.954 -22.440 -16.865 1.00 51.34 253 LEU A CA 1
ATOM 2078 C C . LEU A 1 253 ? 17.463 -22.534 -16.587 1.00 51.34 253 LEU A C 1
ATOM 2080 O O . LEU A 1 253 ? 17.028 -22.140 -15.517 1.00 51.34 253 LEU A O 1
ATOM 2084 N N . GLN A 1 254 ? 16.679 -23.092 -17.500 1.00 49.06 254 GLN A N 1
ATOM 2085 C CA . GLN A 1 254 ? 15.256 -23.321 -17.280 1.00 49.06 254 GLN A CA 1
ATOM 2086 C C . GLN A 1 254 ? 15.042 -24.358 -16.165 1.00 49.06 254 GLN A C 1
ATOM 2088 O O . GLN A 1 254 ? 14.227 -24.138 -15.271 1.00 49.06 254 GLN A O 1
ATOM 2093 N N . PHE A 1 255 ? 15.866 -25.409 -16.142 1.00 44.00 255 PHE A N 1
ATOM 2094 C CA . PHE A 1 255 ? 15.905 -26.432 -15.094 1.00 44.00 255 PHE A CA 1
ATOM 2095 C C . PHE A 1 255 ? 16.582 -25.940 -13.802 1.00 44.00 255 PHE A C 1
ATOM 2097 O O . PHE A 1 255 ? 16.257 -26.364 -12.698 1.00 44.00 255 PHE A O 1
ATOM 2104 N N . GLY A 1 256 ? 17.539 -25.023 -13.908 1.00 41.38 256 GLY A N 1
ATOM 2105 C CA . GLY A 1 256 ? 18.298 -24.478 -12.789 1.00 41.38 256 GLY A CA 1
ATOM 2106 C C . GLY A 1 256 ? 17.575 -23.326 -12.099 1.00 41.38 256 GLY A C 1
ATOM 2107 O O . GLY A 1 256 ? 17.660 -23.173 -10.890 1.00 41.38 256 GLY A O 1
ATOM 2108 N N . ILE A 1 257 ? 16.781 -22.546 -12.825 1.00 40.81 257 ILE A N 1
ATOM 2109 C CA . ILE A 1 257 ? 15.856 -21.565 -12.255 1.00 40.81 257 ILE A CA 1
ATOM 2110 C C . ILE A 1 257 ? 14.678 -22.299 -11.608 1.00 40.81 257 ILE A C 1
ATOM 2112 O O . ILE A 1 257 ? 14.251 -21.891 -10.530 1.00 40.81 257 ILE A O 1
ATOM 2116 N N . SER A 1 258 ? 14.218 -23.421 -12.178 1.00 37.03 258 SER A N 1
ATOM 2117 C CA . SER A 1 258 ? 13.188 -24.243 -11.534 1.00 37.03 258 SER A CA 1
ATOM 2118 C C . SER A 1 258 ? 13.672 -24.969 -10.274 1.00 37.03 258 SER A C 1
ATOM 2120 O O . SER A 1 258 ? 12.834 -25.245 -9.431 1.00 37.03 258 SER A O 1
ATOM 2122 N N . ASN A 1 259 ? 14.978 -25.252 -10.128 1.00 33.16 259 ASN A N 1
ATOM 2123 C CA . ASN A 1 259 ? 15.519 -26.044 -9.005 1.00 33.16 259 ASN A CA 1
ATOM 2124 C C . ASN A 1 259 ? 16.498 -25.305 -8.059 1.00 33.16 259 ASN A C 1
ATOM 2126 O O . ASN A 1 259 ? 16.773 -25.798 -6.971 1.00 33.16 259 ASN A O 1
ATOM 2130 N N . TYR A 1 260 ? 17.049 -24.141 -8.431 1.00 38.03 260 TYR A N 1
ATOM 2131 C CA . TYR A 1 260 ? 18.022 -23.372 -7.621 1.00 38.03 260 TYR A CA 1
ATOM 2132 C C . TYR A 1 260 ? 17.601 -21.920 -7.343 1.00 38.03 260 TYR A C 1
ATOM 2134 O O . TYR A 1 260 ? 18.114 -21.309 -6.402 1.00 38.03 260 TYR A O 1
ATOM 2142 N N . CYS A 1 261 ? 16.659 -21.354 -8.109 1.00 33.09 261 CYS A N 1
ATOM 2143 C CA . CYS A 1 261 ? 15.879 -20.194 -7.648 1.00 33.09 261 CYS A CA 1
ATOM 2144 C C . CYS A 1 261 ? 14.651 -20.618 -6.830 1.00 33.09 261 CYS A C 1
ATOM 2146 O O . CYS A 1 261 ? 14.100 -19.788 -6.104 1.00 33.09 261 CYS A O 1
ATOM 2148 N N . PHE A 1 262 ? 14.295 -21.901 -6.915 1.00 38.03 262 PHE A N 1
ATOM 2149 C CA . PHE A 1 262 ? 13.272 -22.572 -6.129 1.00 38.03 262 PHE A CA 1
ATOM 2150 C C . PHE A 1 262 ? 13.786 -23.962 -5.720 1.00 38.03 262 PHE A C 1
ATOM 2152 O O . PHE A 1 262 ? 13.679 -24.922 -6.476 1.00 38.03 262 PHE A O 1
ATOM 2159 N N . PRO A 1 263 ? 14.458 -24.032 -4.567 1.00 32.22 263 PRO A N 1
ATOM 2160 C CA . PRO A 1 263 ? 14.162 -25.073 -3.594 1.00 32.22 263 PRO A CA 1
ATOM 2161 C C . PRO A 1 263 ? 13.763 -24.457 -2.251 1.00 32.22 263 PRO A C 1
ATOM 2163 O O . PRO A 1 263 ? 14.389 -23.467 -1.802 1.00 32.22 263 PRO A O 1
#

Sequence (263 aa):
MDGDLDYEDYISDKDETEAQETRAKHINGATLIKKRGRSCPLCKGKFTHPRRHTIRAHLPWYLYPSTACWSCKLQFGQARFVQIHMIEVHSSDDVGCRYTDEQYEQKWVELVNGYLKQISNAFGFKEVSQACDYVNQNIRFRESCHLSTFLDEDISPILSFNRINHLEPDTAYMKPYPAVSLSSLLHWKVLSLLTLDSGYLDTSTEQRLQLYIPPVKINFVDSHFHLEKLRRRVGSSDFPQFNTDKDQIKNFLQFGISNYCFP

InterPro domains:
  IPR013087 Zinc finger C2H2-type [PS00028] (69-90)